Protein AF-A0A2P5Y6M1-F1 (afdb_monomer)

Foldseek 3Di:
DDDDDDDDDDDDDDDDDDDDPDDDDDDDDDDDDDDDDDDDDDDDDDDDDDDDDDDDDDDDDDDDDDDDDDDDPPDDPDPPDPPPPPPPPDDDDDPPDDPCVDPVSVVVVVVVVVVVVVVVVVVVVVVVVVVVVVVVVVVVVVVVVVVVVVVVVVVVVVVVVVVVVVVVVVVVVVVVVVVVCVVVVNDDDPDDD

Structure (mmCIF, N/CA/C/O backbone):
data_AF-A0A2P5Y6M1-F1
#
_entry.id   AF-A0A2P5Y6M1-F1
#
loop_
_atom_site.group_PDB
_atom_site.id
_atom_site.type_symbol
_atom_site.label_atom_id
_atom_site.label_alt_id
_atom_site.label_comp_id
_atom_site.label_asym_id
_atom_site.label_entity_id
_atom_site.label_seq_id
_atom_site.pdbx_PDB_ins_code
_atom_site.Cartn_x
_atom_site.Cartn_y
_atom_site.Cartn_z
_atom_site.occupancy
_atom_site.B_iso_or_equiv
_atom_site.auth_seq_id
_atom_site.auth_comp_id
_atom_site.auth_asym_id
_atom_site.auth_atom_id
_atom_site.pdbx_PDB_model_num
ATOM 1 N N . MET A 1 1 ? -69.507 -9.278 3.027 1.00 44.81 1 MET A N 1
ATOM 2 C CA . MET A 1 1 ? -68.865 -10.365 2.258 1.00 44.81 1 MET A CA 1
ATOM 3 C C . MET A 1 1 ? -68.028 -9.713 1.159 1.00 44.81 1 MET A C 1
ATOM 5 O O . MET A 1 1 ? -68.606 -9.218 0.209 1.00 44.81 1 MET A O 1
ATOM 9 N N . GLY A 1 2 ? -66.713 -9.539 1.280 1.00 47.59 2 GLY A N 1
ATOM 10 C CA . GLY A 1 2 ? -65.839 -9.877 2.407 1.00 47.59 2 GLY A CA 1
ATOM 11 C C . GLY A 1 2 ? -65.060 -11.177 2.210 1.00 47.59 2 GLY A C 1
ATOM 12 O O . GLY A 1 2 ? -65.483 -12.207 2.723 1.00 47.59 2 GLY A O 1
ATOM 13 N N . SER A 1 3 ? -63.915 -11.085 1.531 1.00 46.91 3 SER A N 1
ATOM 14 C CA . SER A 1 3 ? -62.841 -12.084 1.527 1.00 46.91 3 SER A CA 1
ATOM 15 C C . SER A 1 3 ? -61.503 -11.351 1.408 1.00 46.91 3 SER A C 1
ATOM 17 O O . SER A 1 3 ? -61.250 -10.695 0.402 1.00 46.91 3 SER A O 1
ATOM 19 N N . SER A 1 4 ? -60.670 -11.430 2.446 1.00 59.06 4 SER A N 1
ATOM 20 C CA . SER A 1 4 ? -59.261 -11.018 2.386 1.00 59.06 4 SER A CA 1
ATOM 21 C C . SER A 1 4 ? -58.429 -12.176 1.823 1.00 59.06 4 SER A C 1
ATOM 23 O O . SER A 1 4 ? -58.774 -13.326 2.108 1.00 59.06 4 SER A O 1
ATOM 25 N N . PRO A 1 5 ? -57.331 -11.932 1.083 1.00 60.84 5 PRO A N 1
ATOM 26 C CA . PRO A 1 5 ? -56.341 -12.976 0.833 1.00 60.84 5 PRO A CA 1
ATOM 27 C C . PRO A 1 5 ? -55.745 -13.482 2.157 1.00 60.84 5 PRO A C 1
ATOM 29 O O . PRO A 1 5 ? -55.660 -12.736 3.139 1.00 60.84 5 PRO A O 1
ATOM 32 N N . ALA A 1 6 ? -55.355 -14.757 2.177 1.00 64.75 6 ALA A N 1
ATOM 33 C CA . ALA A 1 6 ? -54.746 -15.412 3.331 1.00 64.75 6 ALA A CA 1
ATOM 34 C C . ALA A 1 6 ? -53.237 -15.100 3.435 1.00 64.75 6 ALA A C 1
ATOM 36 O O . ALA A 1 6 ? -52.590 -14.902 2.403 1.00 64.75 6 ALA A O 1
ATOM 37 N N . PRO A 1 7 ? -52.655 -15.080 4.649 1.00 57.53 7 PRO A N 1
ATOM 38 C CA . PRO A 1 7 ? -51.213 -14.958 4.825 1.00 57.53 7 PRO A CA 1
ATOM 39 C C . PRO A 1 7 ? -50.493 -16.250 4.410 1.00 57.53 7 PRO A C 1
ATOM 41 O O . PRO A 1 7 ? -50.979 -17.354 4.659 1.00 57.53 7 PRO A O 1
ATOM 44 N N . LEU A 1 8 ? -49.311 -16.105 3.811 1.00 66.06 8 LEU A N 1
ATOM 45 C CA . LEU A 1 8 ? -48.374 -17.212 3.606 1.00 66.06 8 LEU A CA 1
ATOM 46 C C . LEU A 1 8 ? -47.613 -17.499 4.915 1.00 66.06 8 LEU A C 1
ATOM 48 O O . LEU A 1 8 ? -47.390 -16.564 5.689 1.00 66.06 8 LEU A O 1
ATOM 52 N N . PRO A 1 9 ? -47.207 -18.755 5.181 1.00 55.31 9 PRO A N 1
ATOM 53 C CA . PRO A 1 9 ? -46.424 -19.084 6.367 1.00 55.31 9 PRO A CA 1
ATOM 54 C C . PRO A 1 9 ? -45.043 -18.416 6.327 1.00 55.31 9 PRO A C 1
ATOM 56 O O . PRO A 1 9 ? -44.381 -18.375 5.290 1.00 55.31 9 PRO A O 1
ATOM 59 N N .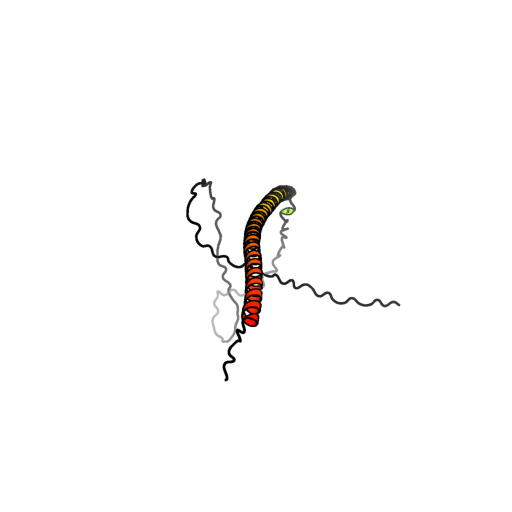 SER A 1 10 ? -44.605 -17.914 7.479 1.00 46.56 10 SER A N 1
ATOM 60 C CA . SER A 1 10 ? -43.240 -17.449 7.706 1.00 46.56 10 SER A CA 1
ATOM 61 C C . SER A 1 10 ? -42.289 -18.641 7.803 1.00 46.56 10 SER A C 1
ATOM 63 O O . SER A 1 10 ? -42.460 -19.491 8.675 1.00 46.56 10 SER A O 1
ATOM 65 N N . ASN A 1 11 ? -41.270 -18.686 6.944 1.00 47.59 11 ASN A N 1
ATOM 66 C CA . ASN A 1 11 ? -40.137 -19.588 7.139 1.00 47.59 11 ASN A CA 1
ATOM 67 C C . ASN A 1 11 ? -39.183 -18.954 8.157 1.00 47.59 11 ASN A C 1
ATOM 69 O O . ASN A 1 11 ? -38.594 -17.910 7.869 1.00 47.59 11 ASN A O 1
ATOM 73 N N . ASP A 1 12 ? -39.045 -19.578 9.325 1.00 49.84 12 ASP A N 1
ATOM 74 C CA . ASP A 1 12 ? -38.093 -19.155 10.354 1.00 49.84 12 ASP A CA 1
ATOM 75 C C . ASP A 1 12 ? -36.630 -19.413 9.945 1.00 49.84 12 ASP A C 1
ATOM 77 O O . ASP A 1 12 ? -36.325 -20.203 9.047 1.00 49.84 12 ASP A O 1
ATOM 81 N N . SER A 1 13 ? -35.719 -18.688 10.595 1.00 44.59 13 SER A N 1
ATOM 82 C CA . SER A 1 13 ? -34.330 -18.508 10.166 1.00 44.59 13 SER A CA 1
ATOM 83 C C . SER A 1 13 ? -33.453 -19.763 10.216 1.00 44.59 13 SER A C 1
ATOM 85 O O . SER A 1 13 ? -33.461 -20.515 11.189 1.00 44.59 13 SER A O 1
ATOM 87 N N . VAL A 1 14 ? -32.540 -19.859 9.245 1.00 49.69 14 VAL A N 1
ATOM 88 C CA . VAL A 1 14 ? -31.253 -20.556 9.397 1.00 49.69 14 VAL A CA 1
ATOM 89 C C . VAL A 1 14 ? -30.145 -19.580 9.003 1.00 49.69 14 VAL A C 1
ATOM 91 O O . VAL A 1 14 ? -29.829 -19.428 7.825 1.00 49.69 14 VAL A O 1
ATOM 94 N N . GLU A 1 15 ? -29.569 -18.889 9.987 1.00 50.28 15 GLU A N 1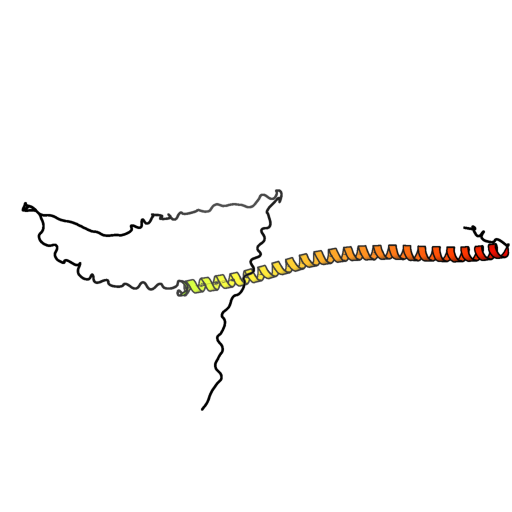
ATOM 95 C CA . GLU A 1 15 ? -28.329 -18.132 9.788 1.00 50.28 15 GLU A CA 1
ATOM 96 C C . GLU A 1 15 ? -27.141 -19.098 9.877 1.00 50.28 15 GLU A C 1
ATOM 98 O O . GLU A 1 15 ? -26.953 -19.782 10.885 1.00 50.28 15 GLU A O 1
ATOM 103 N N . VAL A 1 16 ? -26.342 -19.176 8.810 1.00 46.88 16 VAL A N 1
ATOM 104 C CA . VAL A 1 16 ? -25.098 -19.954 8.801 1.00 46.88 16 VAL A CA 1
ATOM 105 C C . VAL A 1 16 ? -24.019 -19.139 9.511 1.00 46.88 16 VAL A C 1
ATOM 107 O O . VAL A 1 16 ? -23.668 -18.047 9.072 1.00 46.88 16 VAL A O 1
ATOM 110 N N . VAL A 1 17 ? -23.506 -19.659 10.627 1.00 54.62 17 VAL A N 1
ATOM 111 C CA . VAL A 1 17 ? -22.440 -19.011 11.405 1.00 54.62 17 VAL A CA 1
ATOM 112 C C . VAL A 1 17 ? -21.079 -19.477 10.887 1.00 54.62 17 VAL A C 1
ATOM 114 O O . VAL A 1 17 ? -20.509 -20.457 11.377 1.00 54.62 17 VAL A O 1
ATOM 117 N N . ASP A 1 18 ? -20.563 -18.768 9.882 1.00 38.44 18 ASP A N 1
ATOM 118 C CA . ASP A 1 18 ? -19.235 -19.010 9.311 1.00 38.44 18 ASP A CA 1
ATOM 119 C C . ASP A 1 18 ? -18.150 -18.925 10.400 1.00 38.44 18 ASP A C 1
ATOM 121 O O . ASP A 1 18 ? -17.962 -17.896 11.053 1.00 38.44 18 ASP A O 1
ATOM 125 N N . SER A 1 19 ? -17.450 -20.039 10.627 1.00 48.47 19 SER A N 1
ATOM 126 C CA . SER A 1 19 ? -16.601 -20.257 11.809 1.00 48.47 19 SER A CA 1
ATOM 127 C C . SER A 1 19 ? -15.108 -20.358 11.468 1.00 48.47 19 SER A C 1
ATOM 129 O O . SER A 1 19 ? -14.432 -21.314 11.851 1.00 48.47 19 SER A O 1
ATOM 131 N N . ASP A 1 20 ? -14.571 -19.349 10.779 1.00 46.41 20 ASP A N 1
ATOM 132 C CA . ASP A 1 20 ? -13.145 -19.266 10.433 1.00 46.41 20 ASP A CA 1
ATOM 133 C C . ASP A 1 20 ? -12.295 -18.652 11.562 1.00 46.41 20 ASP A C 1
ATOM 135 O O . ASP A 1 20 ? -11.903 -17.482 11.532 1.00 46.41 20 ASP A O 1
ATOM 139 N N . LEU A 1 21 ? -11.938 -19.476 12.555 1.00 43.44 21 LEU A N 1
ATOM 140 C CA . LEU A 1 21 ? -10.797 -19.214 13.441 1.00 43.44 21 LEU A CA 1
ATOM 141 C C . LEU A 1 21 ? -9.634 -20.150 13.091 1.00 43.44 21 LEU A C 1
ATOM 143 O O . LEU A 1 21 ? -9.388 -21.158 13.755 1.00 43.44 21 LEU A O 1
ATOM 147 N N . ALA A 1 22 ? -8.896 -19.794 12.038 1.00 43.50 22 ALA A N 1
ATOM 148 C CA . ALA A 1 22 ? -7.657 -20.476 11.686 1.00 43.50 22 ALA A CA 1
ATOM 149 C C . ALA A 1 22 ? -6.635 -20.372 12.834 1.00 43.50 22 ALA A C 1
ATOM 151 O O . ALA A 1 22 ? -6.311 -19.280 13.310 1.00 43.50 22 ALA A O 1
ATOM 152 N N . GLN A 1 23 ? -6.106 -21.517 13.269 1.00 44.38 23 GLN A N 1
ATOM 153 C CA . GLN A 1 23 ? -5.073 -21.580 14.301 1.00 44.38 23 GLN A CA 1
ATOM 154 C C . GLN A 1 23 ? -3.750 -21.037 13.743 1.00 44.38 23 GLN A C 1
ATOM 156 O O . GLN A 1 23 ? -3.088 -21.705 12.950 1.00 44.38 23 GLN A O 1
ATOM 161 N N . LEU A 1 24 ? -3.339 -19.841 14.171 1.00 35.28 24 LEU A N 1
ATOM 162 C CA . LEU A 1 24 ? -1.978 -19.364 13.929 1.00 35.28 24 LEU A CA 1
ATOM 163 C C . LEU A 1 24 ? -1.045 -19.930 15.000 1.00 35.28 24 LEU A C 1
ATOM 165 O O . LEU A 1 24 ? -1.187 -19.648 16.190 1.00 35.28 24 LEU A O 1
ATOM 169 N N . SER A 1 25 ? -0.101 -20.755 14.553 1.00 36.12 25 SER A N 1
ATOM 170 C CA . SER A 1 25 ? 0.885 -21.430 15.387 1.00 36.12 25 SER A CA 1
ATOM 171 C C . SER A 1 25 ? 1.782 -20.440 16.134 1.00 36.12 25 SER A C 1
ATOM 173 O O . SER A 1 25 ? 2.349 -19.513 15.555 1.00 36.12 25 SER A O 1
ATOM 175 N N . ILE A 1 26 ? 1.949 -20.675 17.436 1.00 42.25 26 ILE A N 1
ATOM 176 C CA . ILE A 1 26 ? 2.957 -19.993 18.248 1.00 42.25 26 ILE A CA 1
ATOM 177 C C . ILE A 1 26 ? 4.311 -20.630 17.939 1.00 42.25 26 ILE A C 1
ATOM 179 O O . ILE A 1 26 ? 4.515 -21.797 18.265 1.00 42.25 26 ILE A O 1
ATOM 183 N N . ASP A 1 27 ? 5.254 -19.864 17.390 1.00 33.06 27 ASP A N 1
ATOM 184 C CA . ASP A 1 27 ? 6.671 -20.212 17.494 1.00 33.06 27 ASP A CA 1
ATOM 185 C C . ASP A 1 27 ? 7.574 -18.960 17.510 1.00 33.06 27 ASP A C 1
ATOM 187 O O . ASP A 1 27 ? 7.351 -17.997 16.780 1.00 33.06 27 ASP A O 1
ATOM 191 N N . LYS A 1 28 ? 8.594 -19.000 18.376 1.00 40.53 28 LYS A N 1
ATOM 192 C CA . LYS A 1 28 ? 9.739 -18.070 18.518 1.00 40.53 28 LYS A CA 1
ATOM 193 C C . LYS A 1 28 ? 9.468 -16.552 18.517 1.00 40.53 28 LYS A C 1
ATOM 195 O O . LYS A 1 28 ? 9.705 -15.851 17.537 1.00 40.53 28 LYS A O 1
ATOM 200 N N . VAL A 1 29 ? 9.239 -16.020 19.721 1.00 29.89 29 VAL A N 1
ATOM 201 C CA . VAL A 1 29 ? 9.841 -14.739 20.145 1.00 29.89 29 VAL A CA 1
ATOM 202 C C . VAL A 1 29 ? 10.938 -15.053 21.162 1.00 29.89 29 VAL A C 1
ATOM 204 O O . VAL A 1 29 ? 10.696 -15.772 22.130 1.00 29.89 29 VAL A O 1
ATOM 207 N N . THR A 1 30 ? 12.149 -14.547 20.935 1.00 35.31 30 THR A N 1
ATOM 208 C CA . THR A 1 30 ? 13.296 -14.713 21.840 1.00 35.31 30 THR A C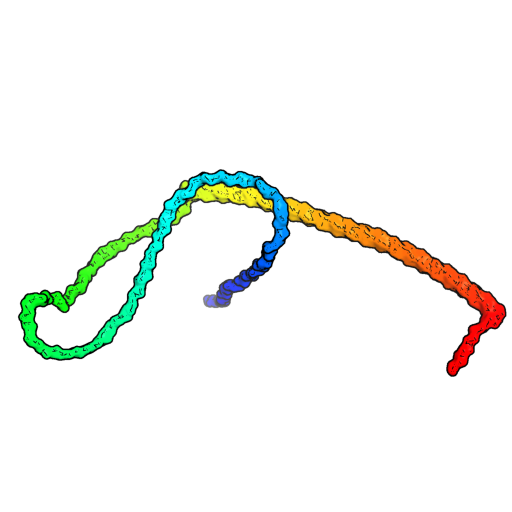A 1
ATOM 209 C C . THR A 1 30 ? 13.335 -13.613 22.898 1.00 35.31 30 THR A C 1
ATOM 211 O O . THR A 1 30 ? 13.319 -12.448 22.523 1.00 35.31 30 THR A O 1
ATOM 214 N N . GLU A 1 31 ? 13.412 -14.041 24.162 1.00 40.59 31 GLU A N 1
ATOM 215 C CA . GLU A 1 31 ? 13.990 -13.439 25.385 1.00 40.59 31 GLU A CA 1
ATOM 216 C C . GLU A 1 31 ? 14.218 -11.908 25.521 1.00 40.59 31 GLU A C 1
ATOM 218 O O . GLU A 1 31 ? 14.608 -11.212 24.591 1.00 40.59 31 GLU A O 1
ATOM 223 N N . VAL A 1 32 ? 14.112 -11.432 26.776 1.00 38.28 32 VAL A N 1
ATOM 224 C CA . VAL A 1 32 ? 14.095 -10.023 27.241 1.00 38.28 32 VAL A CA 1
ATOM 225 C C . VAL A 1 32 ? 12.728 -9.357 26.975 1.00 38.28 32 VAL A C 1
ATOM 227 O O . VAL A 1 32 ? 12.207 -9.397 25.869 1.00 38.28 32 VAL A O 1
ATOM 230 N N . ASP A 1 33 ? 12.040 -8.759 27.952 1.00 28.14 33 ASP A N 1
ATOM 231 C CA . ASP A 1 33 ? 12.490 -8.255 29.261 1.00 28.14 33 ASP A CA 1
ATOM 232 C C . ASP A 1 33 ? 11.840 -8.976 30.467 1.00 28.14 33 ASP A C 1
ATOM 234 O O . ASP A 1 33 ? 10.770 -9.575 30.361 1.00 28.14 33 ASP A O 1
ATOM 238 N N . LYS A 1 34 ? 12.506 -8.943 31.627 1.00 48.75 34 LYS A N 1
ATOM 239 C CA . LYS A 1 34 ? 12.222 -9.782 32.801 1.00 48.75 34 LYS A CA 1
ATOM 240 C C . LYS A 1 34 ? 11.990 -8.965 34.077 1.00 48.75 34 LYS A C 1
ATOM 242 O O . LYS A 1 34 ? 12.635 -9.196 35.098 1.00 48.75 34 LYS A O 1
ATOM 247 N N . SER A 1 35 ? 11.025 -8.045 34.050 1.00 40.19 35 SER A N 1
ATOM 248 C CA . SER A 1 35 ? 10.469 -7.470 35.282 1.00 40.19 35 SER A CA 1
ATOM 249 C C . SER A 1 35 ? 9.006 -7.030 35.141 1.00 40.19 35 SER A C 1
ATOM 251 O O . SER A 1 35 ? 8.688 -6.145 34.359 1.00 40.19 35 SER A O 1
ATOM 253 N N . PHE A 1 36 ? 8.112 -7.632 35.932 1.00 27.77 36 PHE A N 1
ATOM 254 C CA . PHE A 1 36 ? 7.249 -6.893 36.861 1.00 27.77 36 PHE A CA 1
ATOM 255 C C . PHE A 1 36 ? 6.675 -7.841 37.929 1.00 27.77 36 PHE A C 1
ATOM 257 O O . PHE A 1 36 ? 6.431 -9.020 37.690 1.00 27.77 36 PHE A O 1
ATOM 264 N N . LEU A 1 37 ? 6.554 -7.297 39.133 1.00 34.62 37 LEU A N 1
ATOM 265 C CA . LEU A 1 37 ? 6.326 -7.952 40.423 1.00 34.62 37 LEU A CA 1
ATOM 266 C C . LEU A 1 37 ? 5.112 -8.905 40.469 1.00 34.62 37 LEU A C 1
ATOM 268 O O . LEU A 1 37 ? 4.026 -8.542 40.027 1.00 34.62 37 LEU A O 1
ATOM 272 N N . HIS A 1 38 ? 5.272 -10.059 41.130 1.00 31.83 38 HIS A N 1
ATOM 273 C CA . HIS A 1 38 ? 4.157 -10.820 41.710 1.00 31.83 38 HIS A CA 1
ATOM 274 C C . HIS A 1 38 ? 4.185 -10.686 43.238 1.00 31.83 38 HIS A C 1
ATOM 276 O O . HIS A 1 38 ? 5.088 -11.202 43.897 1.00 31.83 38 HIS A O 1
ATOM 282 N N . GLU A 1 39 ? 3.174 -10.022 43.791 1.00 31.77 39 GLU A N 1
ATOM 283 C CA . GLU A 1 39 ? 2.845 -10.025 45.218 1.00 31.77 39 GLU A CA 1
ATOM 284 C C . GLU A 1 39 ? 1.686 -11.011 45.436 1.00 31.77 39 GLU A C 1
ATOM 286 O O . GLU A 1 39 ? 0.630 -10.871 44.821 1.00 31.77 39 GLU A O 1
ATOM 291 N N . ASN A 1 40 ? 1.873 -12.033 46.278 1.00 35.16 40 ASN A N 1
ATOM 292 C CA . ASN A 1 40 ? 0.874 -13.088 46.482 1.00 35.16 40 ASN A CA 1
ATOM 293 C C . ASN A 1 40 ? 0.022 -12.836 47.736 1.00 35.16 40 ASN A C 1
ATOM 295 O O . ASN A 1 40 ? 0.388 -13.237 48.842 1.00 35.16 40 ASN A O 1
ATOM 299 N N . GLY A 1 41 ? -1.146 -12.218 47.550 1.00 33.72 41 GLY A N 1
ATOM 300 C CA . GLY A 1 41 ? -2.136 -11.981 48.604 1.00 33.72 41 GLY A CA 1
ATOM 301 C C . GLY A 1 41 ? -3.223 -13.060 48.688 1.00 33.72 41 GLY A C 1
ATOM 302 O O . GLY A 1 41 ? -4.234 -12.942 48.011 1.00 33.72 41 GLY A O 1
ATOM 303 N N . LYS A 1 42 ? -3.016 -14.058 49.562 1.00 34.44 42 LYS A N 1
ATOM 304 C CA . LYS A 1 42 ? -4.002 -14.987 50.176 1.00 34.44 42 LYS A CA 1
ATOM 305 C C . LYS A 1 42 ? -5.079 -15.639 49.271 1.00 34.44 42 LYS A C 1
ATOM 307 O O . LYS A 1 42 ? -6.030 -15.003 48.835 1.00 34.44 42 LYS A O 1
ATOM 312 N N . LEU A 1 43 ? -5.017 -16.969 49.151 1.00 38.09 43 LEU A N 1
ATOM 313 C CA . LEU A 1 43 ? -6.017 -17.805 48.470 1.00 38.09 43 LEU A CA 1
ATOM 314 C C . LEU A 1 43 ? -6.729 -18.708 49.502 1.00 38.09 43 LEU A C 1
ATOM 316 O O . LEU A 1 43 ? -6.190 -19.743 49.898 1.00 38.09 43 LEU A O 1
ATOM 320 N N . ASP A 1 44 ? -7.913 -18.298 49.969 1.00 37.62 44 ASP A N 1
ATOM 321 C CA . ASP A 1 44 ? -8.775 -19.126 50.831 1.00 37.62 44 ASP A CA 1
ATOM 322 C C . ASP A 1 44 ? -9.488 -20.218 50.006 1.00 37.62 44 ASP A C 1
ATOM 324 O O . ASP A 1 44 ? -9.747 -20.035 48.817 1.00 37.62 44 ASP A O 1
ATOM 328 N N . LYS A 1 45 ? -9.775 -21.377 50.615 1.00 43.53 45 LYS A N 1
ATOM 329 C CA . LYS A 1 45 ? -10.261 -22.574 49.903 1.00 43.53 45 LYS A CA 1
ATOM 330 C C . LYS A 1 45 ? -11.728 -22.889 50.187 1.00 43.53 45 LYS A C 1
ATOM 332 O O . LYS A 1 45 ? -12.071 -23.148 51.338 1.00 43.53 45 LYS A O 1
ATOM 337 N N . ASP A 1 46 ? -12.514 -23.053 49.126 1.00 31.39 46 ASP A N 1
ATOM 338 C CA . ASP A 1 46 ? -13.819 -23.717 49.179 1.00 31.39 46 ASP A CA 1
ATOM 339 C C . ASP A 1 46 ? -13.682 -25.226 48.869 1.00 31.39 46 ASP A C 1
ATOM 341 O O . ASP A 1 46 ? -13.000 -25.596 47.905 1.00 31.39 46 ASP A O 1
ATOM 345 N N . PRO A 1 47 ? -14.296 -26.129 49.660 1.00 48.47 47 PRO A N 1
ATOM 346 C CA . PRO A 1 47 ? -14.242 -27.568 49.419 1.00 48.47 47 PRO A CA 1
ATOM 347 C C . PRO A 1 47 ? -15.292 -28.017 48.389 1.00 48.47 47 PRO A C 1
ATOM 349 O O . PRO A 1 47 ? -16.497 -27.896 48.605 1.00 48.47 47 PRO A O 1
ATOM 352 N N . VAL A 1 48 ? -14.833 -28.610 47.284 1.00 36.38 48 VAL A N 1
ATOM 353 C CA . VAL A 1 48 ? -15.708 -29.267 46.300 1.00 36.38 48 VAL A CA 1
ATOM 354 C C . VAL A 1 48 ? -16.248 -30.574 46.884 1.00 36.38 48 VAL A C 1
ATOM 356 O O . VAL A 1 48 ? -15.496 -31.531 47.070 1.00 36.38 48 VAL A O 1
ATOM 359 N N . TYR A 1 49 ? -17.557 -30.637 47.129 1.00 36.81 49 TYR A N 1
ATOM 360 C CA . TYR A 1 49 ? -18.249 -31.891 47.427 1.00 36.81 49 TYR A CA 1
ATOM 361 C C . TYR A 1 49 ? -18.531 -32.662 46.134 1.00 36.81 49 TYR A C 1
ATOM 363 O O . TYR A 1 49 ? -19.455 -32.329 45.396 1.00 36.81 49 TYR A O 1
ATOM 371 N N . ASN A 1 50 ? -17.760 -33.723 45.899 1.00 37.41 50 ASN A N 1
ATOM 372 C CA . ASN A 1 50 ? -18.093 -34.780 44.946 1.00 37.41 50 ASN A CA 1
ATOM 373 C C . ASN A 1 50 ? -18.484 -36.036 45.730 1.00 37.41 50 ASN A C 1
ATOM 375 O O . ASN A 1 50 ? -17.671 -36.533 46.503 1.00 37.41 50 ASN A O 1
ATOM 379 N N . ASN A 1 51 ? -19.675 -36.576 45.476 1.00 37.00 51 ASN A N 1
ATOM 380 C CA . ASN A 1 51 ? -20.033 -37.965 45.770 1.00 37.00 51 ASN A CA 1
ATOM 381 C C . ASN A 1 51 ? -20.742 -38.530 44.524 1.00 37.00 51 ASN A C 1
ATOM 383 O O . ASN A 1 51 ? -21.589 -37.824 43.968 1.00 37.00 51 ASN A O 1
ATOM 387 N N . PRO A 1 52 ? -20.414 -39.749 44.056 1.00 41.69 52 PRO A N 1
ATOM 388 C CA . PRO A 1 52 ? -21.143 -40.388 42.963 1.00 41.69 52 PRO A CA 1
ATOM 389 C C . PRO A 1 52 ? -22.607 -40.664 43.327 1.00 41.69 52 PRO A C 1
ATOM 391 O O . PRO A 1 52 ? -22.940 -40.855 44.496 1.00 41.69 52 PRO A O 1
ATOM 394 N N . ILE A 1 53 ? -23.465 -40.728 42.309 1.00 42.28 53 ILE A N 1
ATOM 395 C CA . ILE A 1 53 ? -24.838 -41.230 42.421 1.00 42.28 53 ILE A CA 1
ATOM 396 C C . ILE A 1 53 ? -24.871 -42.580 41.709 1.00 42.28 53 ILE A C 1
ATOM 398 O O . ILE A 1 53 ? -24.674 -42.635 40.495 1.00 42.28 53 ILE A O 1
ATOM 402 N N . GLU A 1 54 ? -25.109 -43.654 42.455 1.00 46.84 54 GLU A N 1
ATOM 403 C CA . GLU A 1 54 ? -25.436 -44.958 41.879 1.00 46.84 54 GLU A CA 1
ATOM 404 C C . GLU A 1 54 ? -26.920 -44.979 41.483 1.00 46.84 54 GLU A C 1
ATOM 406 O O . GLU A 1 54 ? -27.769 -44.406 42.171 1.00 46.84 54 GLU A O 1
ATOM 411 N N . VAL A 1 55 ? -27.226 -45.598 40.342 1.00 38.41 55 VAL A N 1
ATOM 412 C CA . VAL A 1 55 ? -28.578 -45.687 39.775 1.00 38.41 55 VAL A CA 1
ATOM 413 C C . VAL A 1 55 ? -28.885 -47.161 39.549 1.00 38.41 55 VAL A C 1
ATOM 415 O O . VAL A 1 55 ? -28.316 -47.775 38.651 1.00 38.41 55 VAL A O 1
ATOM 418 N N . ASP A 1 56 ? -29.754 -47.716 40.389 1.00 30.94 56 ASP A N 1
ATOM 419 C CA . ASP A 1 56 ? -30.168 -49.121 40.347 1.00 30.94 56 ASP A CA 1
ATOM 420 C C . ASP A 1 56 ? -31.407 -49.315 39.445 1.00 30.94 56 ASP A C 1
ATOM 422 O O . ASP A 1 56 ? -32.193 -48.382 39.250 1.00 30.94 56 ASP A O 1
ATOM 426 N N . SER A 1 57 ? -31.577 -50.503 38.853 1.00 44.16 57 SER A N 1
ATOM 427 C CA . SER A 1 57 ? -32.500 -50.720 37.730 1.00 44.16 57 SER A CA 1
ATOM 428 C C . SER A 1 57 ? -33.239 -52.074 37.733 1.00 44.16 57 SER A C 1
ATOM 430 O O . SER A 1 57 ? -32.826 -53.015 37.062 1.00 44.16 57 SER A O 1
ATOM 432 N N . HIS A 1 58 ? -34.389 -52.099 38.419 1.00 37.12 58 HIS A N 1
ATOM 433 C CA . HIS A 1 58 ? -35.681 -52.691 38.002 1.00 37.12 58 HIS A CA 1
ATOM 434 C C . HIS A 1 58 ? -35.716 -54.069 37.289 1.00 37.12 58 HIS A C 1
ATOM 436 O O . HIS A 1 58 ? -35.303 -54.157 36.133 1.00 37.12 58 HIS A O 1
ATOM 442 N N . SER A 1 59 ? -36.409 -55.068 37.877 1.00 29.86 59 SER A N 1
ATOM 443 C CA . SER A 1 59 ? -37.507 -55.890 37.270 1.00 29.86 59 SER A CA 1
ATOM 444 C C . SER A 1 59 ? -38.004 -57.029 38.197 1.00 29.86 59 SER A C 1
ATOM 446 O O . SER A 1 59 ? -37.279 -57.438 39.099 1.00 29.86 59 SER A O 1
ATOM 448 N N . GLU A 1 60 ? -39.226 -57.539 37.969 1.00 32.16 60 GLU A N 1
ATOM 449 C CA . GLU A 1 60 ? -39.949 -58.546 38.790 1.00 32.16 60 GLU A CA 1
ATOM 450 C C . GLU A 1 60 ? -40.140 -59.927 38.102 1.00 32.16 60 GLU A C 1
ATOM 452 O O . GLU A 1 60 ? -40.259 -59.964 36.881 1.00 32.16 60 GLU A O 1
ATOM 457 N N . GLU A 1 61 ? -40.220 -60.997 38.927 1.00 31.06 61 GLU A N 1
ATOM 458 C CA . GLU A 1 61 ? -41.049 -62.251 38.883 1.00 31.06 61 GLU A CA 1
ATOM 459 C C . GLU A 1 61 ? -41.305 -63.083 37.584 1.00 31.06 61 GLU A C 1
ATOM 461 O O . GLU A 1 61 ? -40.977 -62.634 36.486 1.00 31.06 61 GLU A O 1
ATOM 466 N N . PRO A 1 62 ? -41.905 -64.315 37.647 1.00 48.19 62 PRO A N 1
ATOM 467 C CA . PRO A 1 62 ? -42.400 -65.154 38.778 1.00 48.19 62 PRO A CA 1
ATOM 468 C C . PRO A 1 62 ? -41.564 -66.475 38.926 1.00 48.19 62 PRO A C 1
ATOM 470 O O . PRO A 1 62 ? -40.364 -66.403 38.677 1.00 48.19 62 PRO A O 1
ATOM 473 N N . ASP A 1 63 ? -41.974 -67.698 39.337 1.00 32.34 63 ASP A N 1
ATOM 474 C CA . ASP A 1 63 ? -43.251 -68.420 39.599 1.00 32.34 63 ASP A CA 1
ATOM 475 C C . ASP A 1 63 ? -42.994 -69.691 40.486 1.00 32.34 63 ASP A C 1
ATOM 477 O O . ASP A 1 63 ? -41.837 -70.049 40.706 1.00 32.34 63 ASP A O 1
ATOM 481 N N . LYS A 1 64 ? -44.066 -70.417 40.868 1.00 35.34 64 LYS A N 1
ATOM 482 C CA . LYS A 1 64 ? -44.169 -71.848 41.292 1.00 35.34 64 LYS A CA 1
ATOM 483 C C . LYS A 1 64 ? -43.947 -72.308 42.756 1.00 35.34 64 LYS A C 1
ATOM 485 O O . LYS A 1 64 ? -42.818 -72.450 43.202 1.00 35.34 64 LYS A O 1
ATOM 490 N N . GLU A 1 65 ? -45.081 -72.649 43.408 1.00 32.50 65 GLU A N 1
ATOM 491 C CA . GLU A 1 65 ? -45.509 -73.944 44.045 1.00 32.50 65 GLU A CA 1
ATOM 492 C C . GLU A 1 65 ? -44.466 -74.804 44.835 1.00 32.50 65 GLU A C 1
ATOM 494 O O . GLU A 1 65 ? -43.315 -74.914 44.439 1.00 32.50 65 GLU A O 1
ATOM 499 N N . GLU A 1 66 ? -44.759 -75.507 45.951 1.00 29.55 66 GLU A N 1
ATOM 500 C CA . GLU A 1 66 ? -46.023 -76.072 46.492 1.00 29.55 66 GLU A CA 1
ATOM 501 C C . GLU A 1 66 ? -46.014 -76.226 48.059 1.00 29.55 66 GLU A C 1
ATOM 503 O O . GLU A 1 66 ? -45.187 -75.640 48.755 1.00 29.55 66 GLU A O 1
ATOM 508 N N . GLU A 1 67 ? -46.966 -76.977 48.635 1.00 33.91 67 GLU A N 1
ATOM 509 C CA . GLU A 1 67 ? -47.378 -77.042 50.061 1.00 33.91 67 GLU A CA 1
ATOM 510 C C . GLU A 1 67 ? -46.481 -77.892 51.014 1.00 33.91 67 GLU A C 1
ATOM 512 O O . GLU A 1 67 ? -45.981 -78.935 50.596 1.00 33.91 67 GLU A O 1
ATOM 517 N N . ASN A 1 68 ? -46.359 -77.515 52.314 1.00 28.47 68 ASN A N 1
ATOM 518 C CA . ASN A 1 68 ? -46.666 -78.345 53.527 1.00 28.47 68 ASN A CA 1
ATOM 519 C C . ASN A 1 68 ? -46.033 -77.876 54.874 1.00 28.47 68 ASN A C 1
ATOM 521 O O . ASN A 1 68 ? -44.824 -77.946 55.073 1.00 28.47 68 ASN A O 1
ATOM 525 N N . GLY A 1 69 ? -46.876 -77.619 55.891 1.00 36.28 69 GLY A N 1
ATOM 526 C CA . GLY A 1 69 ? -46.737 -78.366 57.159 1.00 36.28 69 GLY A CA 1
ATOM 527 C C . GLY A 1 69 ? -45.972 -77.829 58.392 1.00 36.28 69 GLY A C 1
ATOM 528 O O . GLY A 1 69 ? -45.410 -78.661 59.101 1.00 36.28 69 GLY A O 1
ATOM 529 N N . ALA A 1 70 ? -46.004 -76.537 58.758 1.00 32.56 70 ALA A N 1
ATOM 530 C CA . ALA A 1 70 ? -45.694 -76.114 60.145 1.00 32.56 70 ALA A CA 1
ATOM 531 C C . ALA A 1 70 ? -46.333 -74.767 60.547 1.00 32.56 70 ALA A C 1
ATOM 533 O O . ALA A 1 70 ? -46.248 -73.795 59.803 1.00 32.56 70 ALA A O 1
ATOM 534 N N . PHE A 1 71 ? -46.914 -74.675 61.753 1.00 41.31 71 PHE A N 1
ATOM 535 C CA . PHE A 1 71 ? -47.290 -73.391 62.367 1.00 41.31 71 PHE A CA 1
ATOM 536 C C . PHE A 1 71 ? -46.152 -72.874 63.255 1.00 41.31 71 PHE A C 1
ATOM 538 O O . PHE A 1 71 ? -46.059 -73.237 64.428 1.00 41.31 71 PHE A O 1
ATOM 545 N N . ASP A 1 72 ? -45.312 -72.001 62.702 1.00 47.88 72 ASP A N 1
ATOM 546 C CA . ASP A 1 72 ? -44.420 -71.146 63.490 1.00 47.88 72 ASP A CA 1
ATOM 547 C C . ASP A 1 72 ? -45.257 -70.084 64.244 1.00 47.88 72 ASP A C 1
ATOM 549 O O . ASP A 1 72 ? -46.042 -69.365 63.611 1.00 47.88 72 ASP A O 1
ATOM 553 N N . PRO A 1 73 ? -45.134 -69.952 65.580 1.00 53.72 73 PRO A N 1
ATOM 554 C CA . PRO A 1 73 ? -45.775 -68.875 66.333 1.00 53.72 73 PRO A CA 1
ATOM 555 C C . PRO A 1 73 ? -45.302 -67.455 65.968 1.00 53.72 73 PRO A C 1
ATOM 557 O O . PRO A 1 73 ? -45.977 -66.499 66.351 1.00 53.72 73 PRO A O 1
ATOM 560 N N . HIS A 1 74 ? -44.168 -67.288 65.274 1.00 56.91 74 HIS A N 1
ATOM 561 C CA . HIS A 1 74 ? -43.507 -65.995 65.052 1.00 56.91 74 HIS A CA 1
ATOM 562 C C . HIS A 1 74 ? -43.619 -65.451 63.607 1.00 56.91 74 HIS A C 1
ATOM 564 O O . HIS A 1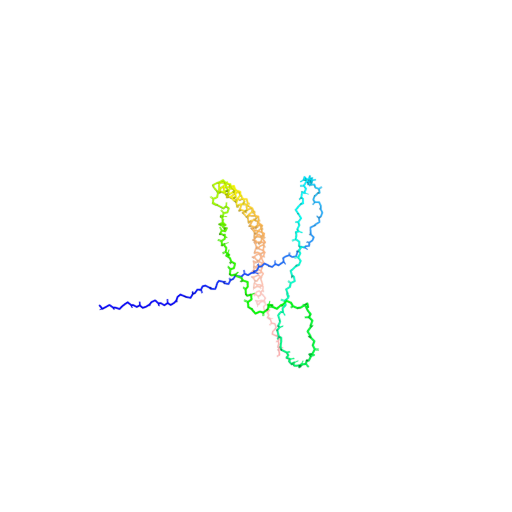 74 ? -42.665 -64.907 63.049 1.00 56.91 74 HIS A O 1
ATOM 570 N N . PHE A 1 75 ? -44.816 -65.499 63.015 1.00 35.84 75 PHE A N 1
ATOM 571 C CA . PHE A 1 75 ? -45.141 -64.706 61.817 1.00 35.84 75 PHE A CA 1
ATOM 572 C C . PHE A 1 75 ? -46.277 -63.704 62.092 1.00 35.84 75 PHE A C 1
ATOM 574 O O . PHE A 1 75 ? -47.393 -64.127 62.418 1.00 35.84 75 PHE A O 1
ATOM 581 N N . PRO A 1 76 ? -46.035 -62.380 61.962 1.00 46.66 76 PRO A N 1
ATOM 582 C CA . PRO A 1 76 ? -47.076 -61.362 62.079 1.00 46.66 76 PRO A CA 1
ATOM 583 C C . PRO A 1 76 ? -48.165 -61.548 61.017 1.00 46.66 76 PRO A C 1
ATOM 585 O O . PRO A 1 76 ? -47.917 -61.434 59.818 1.00 46.66 76 PRO A O 1
ATOM 588 N N . LYS A 1 77 ? -49.392 -61.828 61.462 1.00 56.00 77 LYS A N 1
ATOM 589 C CA . LYS A 1 77 ? -50.555 -62.052 60.591 1.00 56.00 77 LYS A CA 1
ATOM 590 C C . LYS A 1 77 ? -51.230 -60.744 60.174 1.00 56.00 77 LYS A C 1
ATOM 592 O O . LYS A 1 77 ? -52.420 -60.581 60.425 1.00 56.00 77 LYS A O 1
ATOM 597 N N . ASP A 1 78 ? -50.486 -59.845 59.536 1.00 56.59 78 ASP A N 1
ATOM 598 C CA . ASP A 1 78 ? -51.107 -58.814 58.701 1.00 56.59 78 ASP A CA 1
ATOM 599 C C . ASP A 1 78 ? -50.173 -58.332 57.579 1.00 56.59 78 ASP A C 1
ATOM 601 O O . ASP A 1 78 ? -49.297 -57.494 57.777 1.00 56.59 78 ASP A O 1
ATOM 605 N N . VAL A 1 79 ? -50.353 -58.906 56.387 1.00 55.22 79 VAL A N 1
ATOM 606 C CA . VAL A 1 79 ? -49.804 -58.393 55.118 1.00 55.22 79 VAL A CA 1
ATOM 607 C C . VAL A 1 79 ? -50.933 -58.381 54.081 1.00 55.22 79 VAL A C 1
ATOM 609 O O . VAL A 1 79 ? -50.780 -58.809 52.940 1.00 55.22 79 VAL A O 1
ATOM 612 N N . VAL A 1 80 ? -52.116 -57.908 54.490 1.00 56.66 80 VAL A N 1
ATOM 613 C CA . VAL A 1 80 ? -53.202 -57.574 53.563 1.00 56.66 80 VAL A CA 1
ATOM 614 C C . VAL A 1 80 ? -53.465 -56.073 53.638 1.00 56.66 80 VAL A C 1
ATOM 616 O O . VAL A 1 80 ? -54.317 -55.592 54.376 1.00 56.66 80 VAL A O 1
ATOM 619 N N . ASN A 1 81 ? -52.774 -55.349 52.753 1.00 60.62 81 ASN A N 1
ATOM 620 C CA . ASN A 1 81 ? -53.167 -54.018 52.286 1.00 60.62 81 ASN A CA 1
ATOM 621 C C . ASN A 1 81 ? -52.902 -52.812 53.224 1.00 60.62 81 ASN A C 1
ATOM 623 O O . ASN A 1 81 ? -53.663 -51.843 53.187 1.00 60.62 81 ASN A O 1
ATOM 627 N N . GLU A 1 82 ? -51.778 -52.771 53.957 1.00 65.50 82 GLU A N 1
ATOM 628 C CA . GLU A 1 82 ? -51.226 -51.484 54.434 1.00 65.50 82 GLU A CA 1
ATOM 629 C C . GLU A 1 82 ? -50.477 -50.754 53.300 1.00 65.50 82 GLU A C 1
ATOM 631 O O . GLU A 1 82 ? -49.250 -50.652 53.268 1.00 65.50 82 GLU A O 1
ATOM 636 N N . TRP A 1 83 ? -51.238 -50.206 52.345 1.00 60.28 83 TRP A N 1
ATOM 637 C CA . TRP A 1 83 ? -50.720 -49.103 51.534 1.00 60.28 83 TRP A CA 1
ATOM 638 C C . TRP A 1 83 ? -50.432 -47.920 52.467 1.00 60.28 83 TRP A C 1
ATOM 640 O O . TRP A 1 83 ? -51.333 -47.519 53.211 1.00 60.28 83 TRP A O 1
ATOM 650 N N . PRO A 1 84 ? -49.223 -47.324 52.439 1.00 63.28 84 PRO A N 1
ATOM 651 C CA . PRO A 1 84 ? -48.896 -46.215 53.323 1.00 63.28 84 PRO A CA 1
ATOM 652 C C . PRO A 1 84 ? -49.880 -45.068 53.089 1.00 63.28 84 PRO A C 1
ATOM 654 O O . PRO A 1 84 ? -50.051 -44.608 51.956 1.00 63.28 84 PRO A O 1
ATOM 657 N N . THR A 1 85 ? -50.527 -44.613 54.166 1.00 61.78 85 THR A N 1
ATOM 658 C CA . THR A 1 85 ? -51.577 -43.585 54.109 1.00 61.78 85 THR A CA 1
ATOM 659 C C . THR A 1 85 ? -51.103 -42.369 53.304 1.00 61.78 85 THR A C 1
ATOM 661 O O . THR A 1 85 ? -49.945 -41.972 53.472 1.00 61.78 85 THR A O 1
ATOM 664 N N . PRO A 1 86 ? -51.953 -41.758 52.446 1.00 65.00 86 PRO A N 1
ATOM 665 C CA . PRO A 1 86 ? -51.548 -40.660 51.571 1.00 65.00 86 PRO A CA 1
ATOM 666 C C . PRO A 1 86 ? -50.881 -39.520 52.345 1.00 65.00 86 PRO A C 1
ATOM 668 O O . PRO A 1 86 ? -51.543 -38.696 52.978 1.00 65.00 86 PRO A O 1
ATOM 671 N N . LYS A 1 87 ? -49.544 -39.493 52.315 1.00 65.69 87 LYS A N 1
ATOM 672 C CA . LYS A 1 87 ? -48.748 -38.515 53.056 1.00 65.69 87 LYS A CA 1
ATOM 673 C C . LYS A 1 87 ? -49.125 -37.131 52.548 1.00 65.69 87 LYS A C 1
ATOM 675 O O . LYS A 1 87 ? -49.116 -36.886 51.344 1.00 65.69 87 LYS A O 1
ATOM 680 N N . GLN A 1 88 ? -49.458 -36.224 53.462 1.00 72.00 88 GLN A N 1
ATOM 681 C CA . GLN A 1 88 ? -49.858 -34.862 53.121 1.00 72.00 88 GLN A CA 1
ATOM 682 C C . GLN A 1 88 ? -48.630 -34.069 52.642 1.00 72.00 88 GLN A C 1
ATOM 684 O O . GLN A 1 88 ? -47.995 -33.357 53.417 1.00 72.00 88 GLN A O 1
ATOM 689 N N . ILE A 1 89 ? -48.263 -34.225 51.364 1.00 70.88 89 ILE A N 1
ATOM 690 C CA . ILE A 1 89 ? -47.128 -33.530 50.744 1.00 70.88 89 ILE A CA 1
ATOM 691 C C . ILE A 1 89 ? -47.478 -32.043 50.623 1.00 70.88 89 ILE A C 1
ATOM 693 O O . ILE A 1 89 ? -48.056 -31.587 49.636 1.00 70.88 89 ILE A O 1
ATOM 697 N N . HIS A 1 90 ? -47.140 -31.277 51.656 1.00 76.00 90 HIS A N 1
ATOM 698 C CA . HIS A 1 90 ? -47.282 -29.830 51.648 1.00 76.00 90 HIS A CA 1
ATOM 699 C C . HIS A 1 90 ? -46.212 -29.217 50.729 1.00 76.00 90 HIS A C 1
ATOM 701 O O . HIS A 1 90 ? -45.015 -29.288 51.002 1.00 76.00 90 HIS A O 1
ATOM 707 N N . SER A 1 91 ? -46.642 -28.651 49.602 1.00 76.44 91 SER A N 1
ATOM 708 C CA . SER A 1 91 ? -45.761 -28.128 48.557 1.00 76.44 91 SER A CA 1
ATOM 709 C C . SER A 1 91 ? -45.262 -26.711 48.870 1.00 76.44 91 SER A C 1
ATOM 711 O O . SER A 1 91 ? -45.877 -25.702 48.518 1.00 76.44 91 SER A O 1
ATOM 713 N N . PHE A 1 92 ? -44.097 -26.619 49.512 1.00 76.00 92 PHE A N 1
ATOM 714 C CA . PHE A 1 92 ? -43.412 -25.347 49.752 1.00 76.00 92 PHE A CA 1
ATOM 715 C C . PHE A 1 92 ? -42.864 -24.762 48.440 1.00 76.00 92 PHE A C 1
ATOM 717 O O . PHE A 1 92 ? -42.037 -25.376 47.767 1.00 76.00 92 PHE A O 1
ATOM 724 N N . HIS A 1 93 ? -43.305 -23.557 48.079 1.00 76.12 93 HIS A N 1
ATOM 725 C CA . HIS A 1 93 ? -42.872 -22.880 46.857 1.00 76.12 93 HIS A CA 1
ATOM 726 C C . HIS A 1 93 ? -41.692 -21.943 47.151 1.00 76.12 93 HIS A C 1
ATOM 728 O O . HIS A 1 93 ? -41.876 -20.830 47.644 1.00 76.12 93 HIS A O 1
ATOM 734 N N . PHE A 1 94 ? -40.470 -22.366 46.817 1.00 73.50 94 PHE A N 1
ATOM 735 C CA . PHE A 1 94 ? -39.299 -21.488 46.874 1.00 73.50 94 PHE A CA 1
ATOM 736 C C . PHE A 1 94 ? -39.331 -20.474 45.724 1.00 73.50 94 PHE A C 1
ATOM 738 O O . PHE A 1 94 ? -38.954 -20.780 44.591 1.00 73.50 94 PHE A O 1
ATOM 745 N N . ILE A 1 95 ? -39.759 -19.244 46.019 1.00 75.50 95 ILE A N 1
ATOM 746 C CA . ILE A 1 95 ? -39.691 -18.126 45.072 1.00 75.50 95 ILE A CA 1
ATOM 747 C C . ILE A 1 95 ? -38.214 -17.798 44.817 1.00 75.50 95 ILE A C 1
ATOM 749 O O . ILE A 1 95 ? -37.552 -17.148 45.626 1.00 75.50 95 ILE A O 1
ATOM 753 N N . ARG A 1 96 ? -37.693 -18.238 43.666 1.00 67.75 96 ARG A N 1
ATOM 754 C CA . ARG A 1 96 ? -36.365 -17.854 43.170 1.00 67.75 96 ARG A CA 1
ATOM 755 C C . ARG A 1 96 ? -36.383 -16.401 42.687 1.00 67.75 96 ARG A C 1
ATOM 757 O O . ARG A 1 96 ? -36.467 -16.151 41.486 1.00 67.75 96 ARG A O 1
ATOM 764 N N . TYR A 1 97 ? -36.292 -15.471 43.636 1.00 63.12 97 TYR A N 1
ATOM 765 C CA . TYR A 1 97 ? -35.999 -14.056 43.389 1.00 63.12 97 TYR A CA 1
ATOM 766 C C . TYR A 1 97 ? -34.787 -13.954 42.450 1.00 63.12 97 TYR A C 1
ATOM 768 O O . TYR A 1 97 ? -33.764 -14.607 42.691 1.00 63.12 97 TYR A O 1
ATOM 776 N N . ARG A 1 98 ? -34.876 -13.191 41.357 1.00 69.00 98 ARG A N 1
ATOM 777 C CA . ARG A 1 98 ? -33.719 -12.994 40.476 1.00 69.00 98 ARG A CA 1
ATOM 778 C C . ARG A 1 98 ? -32.836 -11.938 41.125 1.00 69.00 98 ARG A C 1
ATOM 780 O O . ARG A 1 98 ? -33.309 -10.870 41.491 1.00 69.00 98 ARG A O 1
ATOM 787 N N . PHE A 1 99 ? -31.530 -12.181 41.207 1.00 61.34 99 PHE A N 1
ATOM 788 C CA . PHE A 1 99 ? -30.584 -11.266 41.869 1.00 61.34 99 PHE A CA 1
ATOM 789 C C . PHE A 1 99 ? -30.584 -9.819 41.319 1.00 61.34 99 PHE A C 1
ATOM 791 O O . PHE A 1 99 ? -30.094 -8.913 41.983 1.00 61.34 99 PHE A O 1
ATOM 798 N N . TYR A 1 100 ? -31.157 -9.578 40.136 1.00 61.44 100 TYR A N 1
ATOM 799 C CA . TYR A 1 100 ? -31.326 -8.249 39.533 1.00 61.44 100 TYR A CA 1
ATOM 800 C C . TYR A 1 100 ? -32.498 -7.424 40.102 1.00 61.44 100 TYR A C 1
ATOM 802 O O . TYR A 1 100 ? -32.628 -6.250 39.758 1.00 61.44 100 TYR A O 1
ATOM 810 N N . GLU A 1 101 ? -33.355 -8.022 40.933 1.00 71.25 101 GLU A N 1
ATOM 811 C CA . GLU A 1 101 ? -34.536 -7.377 41.527 1.00 71.25 101 GLU A CA 1
ATOM 812 C C . GLU A 1 101 ? -34.205 -6.583 42.812 1.00 71.25 101 GLU A C 1
ATOM 814 O O . GLU A 1 101 ? -35.012 -5.763 43.245 1.00 71.25 101 GLU A O 1
ATOM 819 N N . ASP A 1 102 ? -32.996 -6.733 43.373 1.00 85.81 102 ASP A N 1
ATOM 820 C CA . ASP A 1 102 ? -32.460 -5.861 44.431 1.00 85.81 102 ASP A CA 1
ATOM 821 C C . ASP A 1 102 ? -31.952 -4.518 43.842 1.00 85.81 102 ASP A C 1
ATOM 823 O O . ASP A 1 102 ? -31.013 -4.516 43.028 1.00 85.81 102 ASP A O 1
ATOM 827 N N . PRO A 1 103 ? -32.491 -3.356 44.274 1.00 88.31 103 PRO A N 1
ATOM 828 C CA . PRO A 1 103 ? -32.011 -2.036 43.859 1.00 88.31 103 PRO A CA 1
ATOM 829 C C . PRO A 1 103 ? -30.506 -1.806 44.073 1.00 88.31 103 PRO A C 1
ATOM 831 O O . PRO A 1 103 ? -29.874 -1.122 43.265 1.00 88.31 103 PRO A O 1
ATOM 834 N N . ALA A 1 104 ? -29.909 -2.375 45.125 1.00 88.44 104 ALA A N 1
ATOM 835 C CA . ALA A 1 104 ? -28.490 -2.220 45.437 1.00 88.44 104 ALA A CA 1
ATOM 836 C C . ALA A 1 104 ? -27.586 -3.043 44.504 1.00 88.44 104 ALA A C 1
ATOM 838 O O . ALA A 1 104 ? -26.482 -2.600 44.171 1.00 88.44 104 ALA A O 1
ATOM 839 N N . ILE A 1 105 ? -28.044 -4.212 44.040 1.00 88.31 105 ILE A N 1
ATOM 840 C CA . ILE A 1 105 ? -27.345 -5.000 43.013 1.00 88.31 105 ILE A CA 1
ATOM 841 C C . ILE A 1 105 ? -27.477 -4.307 41.654 1.00 88.31 105 ILE A C 1
ATOM 843 O O . ILE A 1 105 ? -26.471 -4.112 40.965 1.00 88.31 105 ILE A O 1
ATOM 847 N N . LYS A 1 106 ? -28.681 -3.837 41.300 1.00 88.38 106 LYS A N 1
ATOM 848 C CA . LYS A 1 106 ? -28.911 -3.089 40.057 1.00 88.38 106 LYS A CA 1
ATOM 849 C C . LYS A 1 106 ? -28.048 -1.825 39.963 1.00 88.38 106 LYS A C 1
ATOM 851 O O . LYS A 1 106 ? -27.392 -1.619 38.947 1.00 88.38 106 LYS A O 1
ATOM 856 N N . ALA A 1 107 ? -27.965 -1.025 41.028 1.00 92.69 107 ALA A N 1
ATOM 857 C CA . ALA A 1 107 ? -27.143 0.187 41.046 1.00 92.69 107 ALA A CA 1
ATOM 858 C C . ALA A 1 107 ? -25.642 -0.094 40.822 1.00 92.69 107 ALA A C 1
ATOM 860 O O . ALA A 1 107 ? -24.958 0.693 40.163 1.00 92.69 107 ALA A O 1
ATOM 861 N N . LYS A 1 108 ? -25.127 -1.226 41.327 1.00 93.06 108 LYS A N 1
ATOM 862 C CA . LYS A 1 108 ? -23.746 -1.67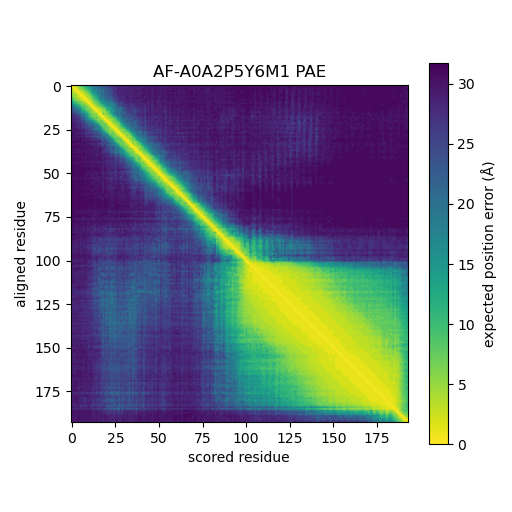6 41.078 1.00 93.06 108 LYS A CA 1
ATOM 863 C C . LYS A 1 108 ? -23.544 -2.106 39.624 1.00 93.06 108 LYS A C 1
ATOM 865 O O . LYS A 1 108 ? -22.536 -1.727 39.031 1.00 93.06 108 LYS A O 1
ATOM 870 N N . LEU A 1 109 ? -24.506 -2.829 39.043 1.00 94.00 109 LEU A N 1
ATOM 871 C CA . LEU A 1 109 ? -24.486 -3.211 37.628 1.00 94.00 109 LEU A CA 1
ATOM 872 C C . LEU A 1 109 ? -24.485 -1.967 36.726 1.00 94.00 109 LEU A C 1
ATOM 874 O O . LEU A 1 109 ? -23.569 -1.803 35.927 1.00 94.00 109 LEU A O 1
ATOM 878 N N . ASP A 1 110 ? -25.423 -1.037 36.934 1.00 93.88 110 ASP A N 1
ATOM 879 C CA . ASP A 1 110 ? -25.509 0.233 36.197 1.00 93.88 110 ASP A CA 1
ATOM 880 C C . ASP A 1 110 ? -24.229 1.082 36.323 1.00 93.88 110 ASP A C 1
ATOM 882 O O . ASP A 1 110 ? -23.911 1.868 35.427 1.00 93.88 110 ASP A O 1
ATOM 886 N N . GLN A 1 111 ? -23.489 0.971 37.432 1.00 97.19 111 GLN A N 1
ATOM 887 C CA . GLN A 1 111 ? -22.213 1.665 37.617 1.00 97.19 111 GLN A CA 1
ATOM 888 C C . GLN A 1 111 ? -21.048 0.967 36.903 1.00 97.19 111 GLN A C 1
ATOM 890 O O . GLN A 1 111 ? -20.247 1.646 36.255 1.00 97.19 111 GLN A O 1
ATOM 895 N N . ALA A 1 112 ? -20.972 -0.365 36.968 1.00 97.44 112 ALA A N 1
ATOM 896 C CA . ALA A 1 112 ? -20.002 -1.144 36.201 1.00 97.44 112 ALA A CA 1
ATOM 897 C C . ALA A 1 112 ? -20.181 -0.904 34.694 1.00 97.44 112 ALA A C 1
ATOM 899 O O . ALA A 1 112 ? -19.208 -0.652 33.988 1.00 97.44 112 ALA A O 1
ATOM 900 N N . ASP A 1 113 ? -21.427 -0.862 34.220 1.00 97.25 113 ASP A N 1
ATOM 901 C CA . ASP A 1 113 ? -21.760 -0.645 32.814 1.00 97.25 113 ASP A CA 1
ATOM 902 C C . ASP A 1 113 ? -21.304 0.732 32.297 1.00 97.25 113 ASP A C 1
ATOM 904 O O . ASP A 1 113 ? -20.776 0.846 31.189 1.00 97.25 113 ASP A O 1
ATOM 908 N N . LYS A 1 114 ? -21.427 1.792 33.110 1.00 98.44 114 LYS A N 1
ATOM 909 C CA . LYS A 1 114 ? -20.915 3.138 32.776 1.00 98.44 114 LYS A CA 1
ATOM 910 C C . LYS A 1 114 ? -19.396 3.139 32.609 1.00 98.44 114 LYS A C 1
ATOM 912 O O . LYS A 1 114 ? -18.891 3.705 31.637 1.00 98.44 114 LYS A O 1
ATOM 917 N N . GLU A 1 115 ? -18.672 2.487 33.517 1.00 98.06 115 GLU A N 1
ATOM 918 C CA . GLU A 1 115 ? -17.216 2.358 33.424 1.00 98.06 115 GLU A CA 1
ATOM 919 C C . GLU A 1 115 ? -16.807 1.477 32.232 1.00 98.06 115 GLU A C 1
ATOM 921 O O . GLU A 1 115 ? -15.950 1.883 31.451 1.00 98.06 115 GLU A O 1
ATOM 926 N N . ILE A 1 116 ? -17.478 0.348 31.985 1.00 98.44 116 ILE A N 1
ATOM 927 C CA . ILE A 1 116 ? -17.255 -0.502 30.802 1.00 98.44 116 ILE A CA 1
ATOM 928 C C . ILE A 1 116 ? -17.448 0.298 29.505 1.00 98.44 116 ILE A C 1
ATOM 930 O O . ILE A 1 116 ? -16.602 0.236 28.610 1.00 98.44 116 ILE A O 1
ATOM 934 N N . ARG A 1 117 ? -18.512 1.103 29.389 1.00 98.06 117 ARG A N 1
ATOM 935 C CA . ARG A 1 117 ? -18.763 1.972 28.221 1.00 98.06 117 ARG A CA 1
ATOM 936 C C . ARG A 1 117 ? -17.665 3.037 28.052 1.00 98.06 117 ARG A C 1
ATOM 938 O O . ARG A 1 117 ? -17.211 3.280 26.933 1.00 98.06 117 ARG A O 1
ATOM 945 N N . LYS A 1 118 ? -17.192 3.635 29.150 1.00 98.38 118 LYS A N 1
ATOM 946 C CA . LYS A 1 118 ? -16.096 4.625 29.198 1.00 98.38 118 LYS A CA 1
ATOM 947 C C . LYS A 1 118 ? -14.746 4.024 28.777 1.00 98.38 118 LYS A C 1
ATOM 949 O O . LYS A 1 118 ? -14.097 4.573 27.884 1.00 98.38 118 LYS A O 1
ATOM 954 N N . TRP A 1 119 ? -14.357 2.878 29.336 1.00 98.31 119 TRP A N 1
ATOM 955 C CA . TRP A 1 119 ? -13.120 2.176 28.975 1.00 98.31 119 TRP A CA 1
ATOM 956 C C . TRP A 1 119 ? -13.162 1.619 27.550 1.00 98.31 119 TRP A C 1
ATOM 958 O O . TRP A 1 119 ? -12.184 1.760 26.817 1.00 98.31 119 TRP A O 1
ATOM 968 N N . ASN A 1 120 ? -14.306 1.100 27.089 1.00 98.38 120 ASN A N 1
ATOM 969 C CA . ASN A 1 120 ? -14.485 0.721 25.685 1.00 98.38 120 ASN A CA 1
ATOM 970 C C . ASN A 1 120 ? -14.311 1.919 24.741 1.00 98.38 120 ASN A C 1
ATOM 972 O O . ASN A 1 120 ? -13.576 1.814 23.762 1.00 98.38 120 ASN A O 1
ATO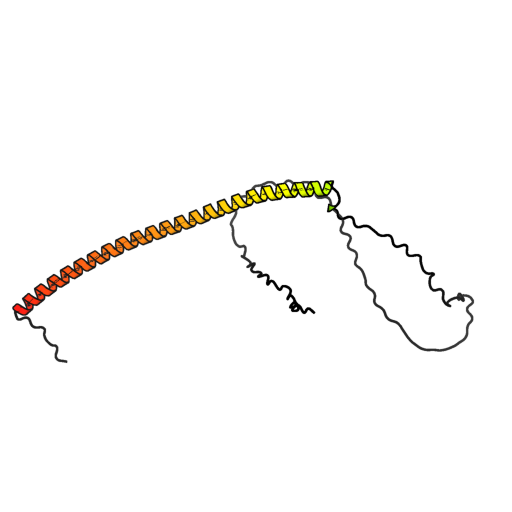M 976 N N . LYS A 1 121 ? -14.900 3.082 25.053 1.00 98.38 121 LYS A N 1
ATOM 977 C CA . LYS A 1 121 ? -14.731 4.309 24.254 1.00 98.38 121 LYS A CA 1
ATOM 978 C C . LYS A 1 121 ? -13.267 4.765 24.169 1.00 98.38 121 LYS A C 1
ATOM 980 O O . LYS A 1 121 ? -12.853 5.264 23.124 1.00 98.38 121 LYS A O 1
ATOM 985 N N . ALA A 1 122 ? -12.475 4.573 25.226 1.00 97.81 122 ALA A N 1
ATOM 986 C CA . ALA A 1 122 ? -11.029 4.807 25.195 1.00 97.81 122 ALA A CA 1
ATOM 987 C C . ALA A 1 122 ? -10.286 3.749 24.349 1.00 97.81 122 ALA A C 1
ATOM 989 O O . ALA A 1 122 ? -9.480 4.102 23.488 1.00 97.81 122 ALA A O 1
ATOM 990 N N . ARG A 1 123 ? -10.608 2.461 24.531 1.00 98.62 123 ARG A N 1
ATOM 991 C CA . ARG A 1 123 ? -10.021 1.327 23.794 1.00 98.62 123 ARG A CA 1
ATOM 992 C C . ARG A 1 123 ? -10.239 1.422 22.282 1.00 98.62 123 ARG A C 1
ATOM 994 O O . ARG A 1 123 ? -9.304 1.169 21.524 1.00 98.62 123 ARG A O 1
ATOM 1001 N N . PHE A 1 124 ? -11.436 1.815 21.841 1.00 98.50 124 PHE A N 1
ATOM 1002 C CA . PHE A 1 124 ? -11.733 2.030 20.422 1.00 98.50 124 PHE A CA 1
ATOM 1003 C C . PHE A 1 124 ? -10.878 3.159 19.834 1.00 98.50 124 PHE A C 1
ATOM 1005 O O . PHE A 1 124 ? -10.167 2.914 18.865 1.00 98.50 124 PHE A O 1
ATOM 1012 N N . LYS A 1 125 ? -10.813 4.335 20.482 1.00 98.25 125 LYS A N 1
ATOM 1013 C CA . LYS A 1 125 ? -9.930 5.438 20.047 1.00 98.25 125 LYS A CA 1
ATOM 1014 C C . LYS A 1 125 ? -8.475 4.995 19.864 1.00 98.25 125 LYS A C 1
ATOM 1016 O O . LYS A 1 125 ? -7.892 5.246 18.815 1.00 98.25 125 LYS A O 1
ATOM 1021 N N . LEU A 1 126 ? -7.908 4.300 20.854 1.00 98.38 126 LEU A N 1
ATOM 1022 C CA . LEU A 1 126 ? -6.529 3.799 20.791 1.00 98.38 126 LEU A CA 1
ATOM 1023 C C . LEU A 1 126 ? -6.331 2.787 19.653 1.00 98.38 126 LEU A C 1
ATOM 1025 O O . LEU A 1 126 ? -5.298 2.795 18.985 1.00 98.38 126 LEU A O 1
ATOM 1029 N N . THR A 1 127 ? -7.334 1.944 19.406 1.00 98.38 127 THR A N 1
ATOM 1030 C CA . THR A 1 127 ? -7.327 0.953 18.325 1.00 98.38 127 THR A CA 1
ATOM 1031 C C . THR A 1 127 ? -7.385 1.625 16.952 1.00 98.38 127 THR A C 1
ATOM 1033 O O . THR A 1 127 ? -6.632 1.245 16.056 1.00 98.38 127 THR A O 1
ATOM 1036 N N . ASP A 1 128 ? -8.222 2.645 16.778 1.00 98.56 128 ASP A N 1
ATOM 1037 C CA . ASP A 1 128 ? -8.375 3.343 15.502 1.00 98.56 128 ASP A CA 1
ATOM 1038 C C . ASP A 1 128 ? -7.195 4.283 15.216 1.00 98.56 128 ASP A C 1
ATOM 1040 O O . ASP A 1 128 ? -6.711 4.331 14.085 1.00 98.56 128 ASP A O 1
ATOM 1044 N N . GLU A 1 129 ? -6.617 4.921 16.239 1.00 98.62 129 GLU A N 1
ATOM 1045 C CA . GLU A 1 129 ? -5.319 5.595 16.122 1.00 98.62 129 GLU A CA 1
ATOM 1046 C C . GLU A 1 129 ? -4.198 4.630 15.716 1.00 98.62 129 GLU A C 1
ATOM 1048 O O . GLU A 1 129 ? -3.366 4.975 14.875 1.00 98.62 129 GLU A O 1
ATOM 1053 N N . LEU A 1 130 ? -4.154 3.425 16.294 1.00 98.62 130 LEU A N 1
ATOM 1054 C CA . LEU A 1 130 ? -3.154 2.410 15.961 1.00 98.62 130 LEU A CA 1
ATOM 1055 C C . LEU A 1 130 ? -3.329 1.896 14.525 1.00 98.62 130 LEU A C 1
ATOM 1057 O O . LEU A 1 130 ? -2.341 1.801 13.793 1.00 98.62 130 LEU A O 1
ATOM 1061 N N . LYS A 1 131 ? -4.569 1.626 14.091 1.00 98.62 131 LYS A N 1
ATOM 1062 C CA . LYS A 1 131 ? -4.896 1.304 12.690 1.00 98.62 131 LYS A CA 1
ATOM 1063 C C . LYS A 1 131 ? -4.454 2.430 11.756 1.00 98.62 131 LYS A C 1
ATOM 1065 O O . LYS A 1 131 ? -3.740 2.163 10.796 1.00 98.62 131 LYS A O 1
ATOM 1070 N N . ALA A 1 132 ? -4.797 3.684 12.059 1.00 98.69 132 ALA A N 1
ATOM 1071 C CA . ALA A 1 132 ? -4.437 4.839 11.238 1.00 98.69 132 ALA A CA 1
ATOM 1072 C C . ALA A 1 132 ? -2.914 5.053 11.154 1.00 98.69 132 ALA A C 1
ATOM 1074 O O . ALA A 1 132 ? -2.394 5.327 10.074 1.00 98.69 132 ALA A O 1
ATOM 1075 N N . LYS A 1 133 ? -2.178 4.883 12.262 1.00 98.69 133 LYS A N 1
ATOM 1076 C CA . LYS A 1 133 ? -0.703 4.953 12.290 1.00 98.69 133 LYS A CA 1
ATOM 1077 C C . LYS A 1 133 ? -0.072 3.824 11.457 1.00 98.69 133 LYS A C 1
ATOM 1079 O O . LYS A 1 133 ? 0.848 4.089 10.685 1.00 98.69 133 LYS A O 1
ATOM 1084 N N . ARG A 1 134 ? -0.596 2.592 11.540 1.00 98.62 134 ARG A N 1
ATOM 1085 C CA . ARG A 1 134 ? -0.157 1.445 10.717 1.00 98.62 134 ARG A CA 1
ATOM 1086 C C . ARG A 1 134 ? -0.444 1.661 9.226 1.00 98.62 134 ARG A C 1
ATOM 1088 O O . ARG A 1 134 ? 0.473 1.540 8.419 1.00 98.62 134 ARG A O 1
ATOM 1095 N N . ALA A 1 135 ? -1.668 2.051 8.871 1.00 98.69 135 ALA A N 1
ATOM 1096 C CA . ALA A 1 135 ? -2.072 2.332 7.493 1.00 98.69 135 ALA A CA 1
ATOM 1097 C C . ALA A 1 135 ? -1.230 3.453 6.859 1.00 98.69 135 ALA A C 1
ATOM 1099 O O . ALA A 1 135 ? -0.722 3.281 5.755 1.00 98.69 135 ALA A O 1
ATOM 1100 N N . LYS A 1 136 ? -0.992 4.559 7.582 1.00 98.62 136 LYS A N 1
ATOM 1101 C CA . LYS A 1 136 ? -0.107 5.644 7.119 1.00 98.62 136 LYS A CA 1
ATOM 1102 C C . LYS A 1 136 ? 1.333 5.176 6.891 1.00 98.62 136 LYS A C 1
ATOM 1104 O O . LYS A 1 136 ? 1.943 5.604 5.917 1.00 98.62 136 LYS A O 1
ATOM 1109 N N . LYS A 1 137 ? 1.870 4.284 7.737 1.00 98.69 137 LYS A N 1
ATOM 1110 C CA . LYS A 1 137 ? 3.210 3.707 7.535 1.00 98.69 137 LYS A CA 1
ATOM 1111 C C . LYS A 1 137 ? 3.279 2.865 6.254 1.00 98.69 137 LYS A C 1
ATOM 1113 O O . LYS A 1 137 ? 4.224 3.037 5.492 1.00 98.69 137 LYS A O 1
ATOM 1118 N N . LEU A 1 138 ? 2.292 1.998 6.005 1.00 98.50 138 LEU A N 1
ATOM 1119 C CA . LEU A 1 138 ? 2.238 1.195 4.775 1.00 98.50 138 LEU A CA 1
ATOM 1120 C C . LEU A 1 138 ? 2.081 2.083 3.533 1.00 98.50 138 LEU A C 1
ATOM 1122 O O . LEU A 1 138 ? 2.840 1.929 2.584 1.00 98.50 138 LEU A O 1
ATOM 1126 N N . ALA A 1 139 ? 1.164 3.054 3.557 1.00 98.44 139 ALA A N 1
ATOM 1127 C CA . ALA A 1 139 ? 0.962 3.980 2.442 1.00 98.44 139 ALA A CA 1
ATOM 1128 C C . ALA A 1 139 ? 2.239 4.773 2.101 1.00 98.44 139 ALA A C 1
ATOM 1130 O O . ALA A 1 139 ? 2.609 4.863 0.936 1.00 98.44 139 ALA A O 1
ATOM 1131 N N . ALA A 1 140 ? 2.961 5.279 3.109 1.00 98.50 140 ALA A N 1
ATOM 1132 C CA . ALA A 1 140 ? 4.233 5.974 2.900 1.00 98.50 140 ALA A CA 1
ATOM 1133 C C . ALA A 1 140 ? 5.354 5.052 2.376 1.00 98.50 140 ALA A C 1
ATOM 1135 O O . ALA A 1 140 ? 6.223 5.506 1.634 1.00 98.50 140 ALA A O 1
ATOM 1136 N N . GLN A 1 141 ? 5.338 3.763 2.738 1.00 98.44 141 GLN A N 1
ATOM 1137 C CA . GLN A 1 141 ? 6.267 2.772 2.192 1.00 98.44 141 GLN A CA 1
ATOM 1138 C C . GLN A 1 141 ? 5.979 2.497 0.709 1.00 98.44 141 GLN A C 1
ATOM 1140 O O . GLN A 1 141 ? 6.899 2.588 -0.100 1.00 98.44 141 GLN A O 1
ATOM 1145 N N . TYR A 1 142 ? 4.718 2.233 0.348 1.00 98.50 142 TYR A N 1
ATOM 1146 C CA . TYR A 1 142 ? 4.322 2.015 -1.047 1.00 98.50 142 TYR A CA 1
ATOM 1147 C C . TYR A 1 142 ? 4.537 3.255 -1.919 1.00 98.50 142 TYR A C 1
ATOM 1149 O O . TYR A 1 142 ? 5.008 3.114 -3.042 1.00 98.50 142 TYR A O 1
ATOM 1157 N N . GLN A 1 143 ? 4.278 4.464 -1.402 1.00 98.44 143 GLN A N 1
ATOM 1158 C CA . GLN A 1 143 ? 4.583 5.703 -2.122 1.00 98.44 143 GLN A CA 1
ATOM 1159 C C . GLN A 1 143 ? 6.077 5.789 -2.451 1.00 98.44 143 GLN A C 1
ATOM 1161 O O . GLN A 1 143 ? 6.430 5.932 -3.613 1.00 98.44 143 GLN A O 1
ATOM 1166 N N . LYS A 1 144 ? 6.961 5.588 -1.463 1.00 98.50 144 LYS A N 1
ATOM 1167 C CA . LYS A 1 144 ? 8.416 5.612 -1.680 1.00 98.50 144 LYS A CA 1
ATOM 1168 C C . LYS A 1 144 ? 8.891 4.554 -2.688 1.00 98.50 144 LYS A C 1
ATOM 1170 O O . LYS A 1 144 ? 9.877 4.768 -3.392 1.00 98.50 144 LYS A O 1
ATOM 1175 N N . GLU A 1 145 ? 8.233 3.399 -2.734 1.00 98.25 145 GLU A N 1
ATOM 1176 C CA . GLU A 1 145 ? 8.540 2.337 -3.695 1.00 98.25 145 GLU A CA 1
ATOM 1177 C C . GLU A 1 145 ? 8.050 2.681 -5.112 1.00 98.25 145 GLU A C 1
ATOM 1179 O O . GLU A 1 145 ? 8.789 2.468 -6.074 1.00 98.25 145 GLU A O 1
ATOM 1184 N N . ALA A 1 146 ? 6.883 3.321 -5.239 1.00 98.50 146 ALA A N 1
ATOM 1185 C CA . ALA A 1 146 ? 6.402 3.897 -6.494 1.00 98.50 146 ALA A CA 1
ATOM 1186 C C . ALA A 1 146 ? 7.303 5.045 -6.986 1.00 98.50 146 ALA A C 1
ATOM 1188 O O . ALA A 1 146 ? 7.700 5.044 -8.145 1.00 98.50 146 ALA A O 1
ATOM 1189 N N . ASP A 1 147 ? 7.721 5.964 -6.110 1.00 98.31 147 ASP A N 1
ATOM 1190 C CA . ASP A 1 147 ? 8.639 7.063 -6.446 1.00 98.31 147 ASP A CA 1
ATOM 1191 C C . ASP A 1 147 ? 9.987 6.530 -6.977 1.00 98.31 147 ASP A C 1
ATOM 1193 O O . ASP A 1 147 ? 10.556 7.064 -7.934 1.00 98.31 147 ASP A O 1
ATOM 1197 N N . LYS A 1 148 ? 10.484 5.430 -6.390 1.00 98.25 148 LYS A N 1
ATOM 1198 C CA . LYS A 1 148 ? 11.679 4.710 -6.863 1.00 98.25 148 LYS A CA 1
ATOM 1199 C C . LYS A 1 148 ? 11.443 4.019 -8.214 1.00 98.25 148 LYS A C 1
ATOM 1201 O O . LYS A 1 148 ? 12.363 3.945 -9.023 1.00 98.25 148 LYS A O 1
ATOM 1206 N N . CYS A 1 149 ? 10.245 3.489 -8.457 1.00 98.00 149 CYS A N 1
ATOM 1207 C CA . CYS A 1 149 ? 9.891 2.875 -9.736 1.00 98.00 149 CYS A CA 1
ATOM 1208 C C . CYS A 1 149 ? 9.806 3.925 -10.853 1.00 98.00 149 CYS A C 1
ATOM 1210 O O . CYS A 1 149 ? 10.421 3.734 -11.897 1.00 98.00 149 CYS A O 1
ATOM 1212 N N . ASN A 1 150 ? 9.145 5.057 -10.592 1.00 97.94 150 ASN A N 1
ATOM 1213 C CA . ASN A 1 150 ? 9.009 6.176 -11.526 1.00 97.94 150 ASN A CA 1
ATOM 1214 C C . ASN A 1 150 ? 10.384 6.739 -11.914 1.00 97.94 150 ASN A C 1
ATOM 1216 O O . ASN A 1 150 ? 10.742 6.712 -13.083 1.00 97.94 150 ASN A O 1
ATOM 1220 N N . SER A 1 151 ? 11.209 7.112 -10.930 1.00 97.50 151 SER A N 1
ATOM 1221 C CA . SER A 1 151 ? 12.572 7.610 -11.192 1.00 97.50 151 SER A CA 1
ATOM 1222 C C . SER A 1 151 ? 13.492 6.581 -11.863 1.00 97.50 151 SER A C 1
ATOM 1224 O O . SER A 1 151 ? 14.426 6.960 -12.564 1.00 97.50 151 SER A O 1
ATOM 1226 N N . GLY A 1 152 ? 13.227 5.280 -11.698 1.00 98.12 152 GLY A N 1
ATOM 1227 C CA . GLY A 1 152 ? 13.855 4.233 -12.504 1.00 98.12 152 GLY A CA 1
ATOM 1228 C C . GLY A 1 152 ? 13.381 4.264 -13.961 1.00 98.12 152 GLY A C 1
ATOM 1229 O O . GLY A 1 152 ? 14.213 4.298 -14.866 1.00 98.12 152 GLY A O 1
ATOM 1230 N N . MET A 1 153 ? 12.063 4.303 -14.180 1.00 98.38 153 MET A N 1
ATOM 1231 C CA . MET A 1 153 ? 11.441 4.379 -15.506 1.00 98.38 153 MET A CA 1
ATOM 1232 C C . MET A 1 153 ? 11.947 5.587 -16.299 1.00 98.38 153 MET A C 1
ATOM 1234 O O . MET A 1 153 ? 12.391 5.409 -17.427 1.00 98.38 153 MET A O 1
ATOM 1238 N N . ASP A 1 154 ? 11.975 6.776 -15.691 1.00 97.50 154 ASP A N 1
ATOM 1239 C CA . ASP A 1 154 ? 12.442 8.014 -16.328 1.00 97.50 154 ASP A CA 1
ATOM 1240 C C . ASP A 1 154 ? 13.859 7.846 -16.920 1.00 97.50 154 ASP A C 1
ATOM 1242 O O . ASP A 1 154 ? 14.115 8.226 -18.063 1.00 97.50 154 ASP A O 1
ATOM 1246 N N . THR A 1 155 ? 14.772 7.190 -16.189 1.00 97.88 155 THR A N 1
ATOM 1247 C CA . THR A 1 155 ? 16.140 6.914 -16.680 1.00 97.88 155 THR A CA 1
ATOM 1248 C C . THR A 1 155 ? 16.210 5.825 -17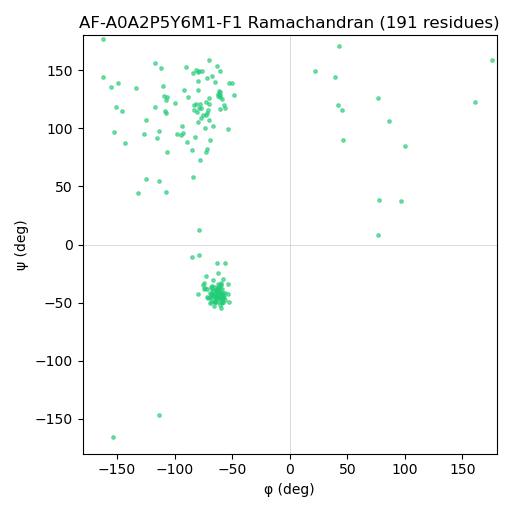.754 1.00 97.88 155 THR A C 1
ATOM 1250 O O . THR A 1 155 ? 17.119 5.843 -18.587 1.00 97.88 155 THR A O 1
ATOM 1253 N N . CYS A 1 156 ? 15.268 4.877 -17.768 1.00 98.00 156 CYS A N 1
ATOM 1254 C CA . CYS A 1 156 ? 15.158 3.882 -18.835 1.00 98.00 156 CYS A CA 1
ATOM 1255 C C . CYS A 1 156 ? 14.598 4.497 -20.125 1.00 98.00 156 CYS A C 1
ATOM 1257 O O . CYS A 1 156 ? 15.073 4.157 -21.208 1.00 98.00 156 CYS A O 1
ATOM 1259 N N . GLU A 1 157 ? 13.644 5.421 -20.013 1.00 98.44 157 GLU A N 1
ATOM 1260 C CA . GLU A 1 157 ? 13.071 6.150 -21.144 1.00 98.44 157 GLU A CA 1
ATOM 1261 C C . GLU A 1 157 ? 14.085 7.131 -21.759 1.00 98.44 157 GLU A C 1
ATOM 1263 O O . GLU A 1 157 ? 14.293 7.077 -22.969 1.00 98.44 157 GLU A O 1
ATOM 1268 N N . GLU A 1 158 ? 14.830 7.914 -20.962 1.00 98.19 158 GLU A N 1
ATOM 1269 C CA . GLU A 1 158 ? 15.927 8.762 -21.481 1.00 98.19 158 GLU A CA 1
ATOM 1270 C C . GLU A 1 158 ? 16.971 7.922 -22.249 1.00 98.19 158 GLU A C 1
ATOM 1272 O O . GLU A 1 158 ? 17.436 8.296 -23.331 1.00 98.19 158 GLU A O 1
ATOM 1277 N N . ALA A 1 159 ? 17.319 6.743 -21.721 1.00 98.44 159 ALA A N 1
ATOM 1278 C CA . ALA A 1 159 ? 18.241 5.822 -22.378 1.00 98.44 159 ALA A CA 1
ATOM 1279 C C . ALA A 1 159 ? 17.668 5.224 -23.679 1.00 98.44 159 ALA A C 1
ATOM 1281 O O . ALA A 1 159 ? 18.423 5.038 -24.638 1.00 98.44 159 ALA A O 1
ATOM 1282 N N . ARG A 1 160 ? 16.355 4.950 -23.734 1.00 98.62 160 ARG A N 1
ATOM 1283 C CA . ARG A 1 160 ? 15.650 4.484 -24.940 1.00 98.62 160 ARG A CA 1
ATOM 1284 C C . ARG A 1 160 ? 15.644 5.565 -26.019 1.00 98.62 160 ARG A C 1
ATOM 1286 O O . ARG A 1 160 ? 16.095 5.300 -27.130 1.00 98.62 160 ARG A O 1
ATOM 1293 N N . GLU A 1 161 ? 15.197 6.776 -25.696 1.00 98.62 161 GLU A N 1
ATOM 1294 C CA . GLU A 1 161 ? 15.106 7.888 -26.651 1.00 98.62 161 GLU A CA 1
ATOM 1295 C C . GLU A 1 161 ? 16.474 8.211 -27.260 1.00 98.62 161 GLU A C 1
ATOM 1297 O O . GLU A 1 161 ? 16.620 8.283 -28.480 1.00 98.62 161 GLU A O 1
ATOM 1302 N N . LYS A 1 162 ? 17.520 8.265 -26.432 1.00 98.50 162 LYS A N 1
ATOM 1303 C CA . LYS A 1 162 ? 18.903 8.469 -26.880 1.00 98.50 162 LYS A CA 1
ATOM 1304 C C . LYS A 1 162 ? 19.428 7.350 -27.789 1.00 98.50 162 LYS A C 1
ATOM 1306 O O . LYS A 1 162 ? 20.223 7.612 -28.696 1.00 98.50 162 LYS A O 1
ATOM 1311 N N . ALA A 1 163 ? 19.007 6.104 -27.566 1.00 98.50 163 ALA A N 1
ATOM 1312 C CA . ALA A 1 163 ? 19.346 4.983 -28.441 1.00 98.50 163 ALA A CA 1
ATOM 1313 C C . ALA A 1 163 ? 18.593 5.056 -29.782 1.00 98.50 163 ALA A C 1
ATOM 1315 O O . ALA A 1 163 ? 19.183 4.788 -30.830 1.00 98.50 163 ALA A O 1
ATOM 1316 N N . GLU A 1 164 ? 17.325 5.473 -29.772 1.00 98.56 164 GLU A N 1
ATOM 1317 C CA . GLU A 1 164 ? 16.514 5.694 -30.974 1.00 98.56 164 GLU A CA 1
ATOM 1318 C C . GLU A 1 164 ? 17.032 6.873 -31.817 1.00 98.56 164 GLU A C 1
ATOM 1320 O O . GLU A 1 164 ? 17.119 6.757 -33.042 1.00 98.56 164 GLU A O 1
ATOM 1325 N N . GLU A 1 165 ? 17.471 7.971 -31.193 1.00 98.50 165 GLU A N 1
ATOM 1326 C CA . GLU A 1 165 ? 18.162 9.072 -31.876 1.00 98.50 165 GLU A CA 1
ATOM 1327 C C . GLU A 1 165 ? 19.459 8.602 -32.550 1.00 98.50 165 GLU A C 1
ATOM 1329 O O . GLU A 1 165 ? 19.685 8.886 -33.732 1.00 98.50 165 GLU A O 1
ATOM 1334 N N . ALA A 1 166 ? 20.296 7.850 -31.827 1.00 98.50 166 ALA A N 1
ATOM 1335 C CA . ALA A 1 166 ? 21.552 7.316 -32.349 1.00 98.50 166 ALA A CA 1
ATOM 1336 C C . ALA A 1 166 ? 21.322 6.344 -33.521 1.00 98.50 166 ALA A C 1
ATOM 1338 O O . ALA A 1 166 ? 22.002 6.443 -34.547 1.00 98.50 166 ALA A O 1
ATOM 1339 N N . LEU A 1 167 ? 20.321 5.463 -33.414 1.00 98.50 167 LEU A N 1
ATOM 1340 C CA . LEU A 1 167 ? 19.899 4.567 -34.491 1.00 98.50 167 LEU A CA 1
ATOM 1341 C C . LEU A 1 167 ? 19.393 5.363 -35.705 1.00 98.50 167 LEU A C 1
ATOM 1343 O O . LEU A 1 167 ? 19.813 5.110 -36.833 1.00 98.50 167 LEU A O 1
ATOM 1347 N N . SER A 1 168 ? 18.552 6.376 -35.483 1.00 98.38 168 SER A N 1
ATOM 1348 C CA . SER A 1 168 ? 18.038 7.264 -36.532 1.00 98.38 168 SER A CA 1
ATOM 1349 C C . SER A 1 168 ? 19.168 8.000 -37.264 1.00 98.38 168 SER A C 1
ATOM 1351 O O . SER A 1 168 ? 19.147 8.112 -38.492 1.00 98.38 168 SER A O 1
ATOM 1353 N N . ALA A 1 169 ? 20.179 8.480 -36.533 1.00 98.31 169 ALA A N 1
ATOM 1354 C CA . ALA A 1 169 ? 21.371 9.104 -37.100 1.00 98.31 169 ALA A CA 1
ATOM 1355 C C . ALA A 1 169 ? 22.217 8.105 -37.910 1.00 98.31 169 ALA A C 1
ATOM 1357 O O . ALA A 1 169 ? 22.614 8.419 -39.035 1.00 98.31 169 ALA A O 1
ATOM 1358 N N . GLN A 1 170 ? 22.431 6.888 -37.395 1.00 98.50 170 GLN A N 1
ATOM 1359 C CA . GLN A 1 170 ? 23.126 5.823 -38.120 1.00 98.50 170 GLN A CA 1
ATOM 1360 C C . GLN A 1 170 ? 22.400 5.474 -39.425 1.00 98.50 170 GLN A C 1
ATOM 1362 O O . GLN A 1 170 ? 23.029 5.471 -40.480 1.00 98.50 170 GLN A O 1
ATOM 1367 N N . MET A 1 171 ? 21.085 5.237 -39.387 1.00 98.50 171 MET A N 1
ATOM 1368 C CA . MET A 1 171 ? 20.289 4.885 -40.569 1.00 98.50 171 MET A CA 1
ATOM 1369 C C . MET A 1 171 ? 20.378 5.958 -41.665 1.00 98.50 171 MET A C 1
ATOM 1371 O O . MET A 1 171 ? 20.553 5.623 -42.837 1.00 98.50 171 MET A O 1
ATOM 1375 N N . LYS A 1 172 ? 20.334 7.247 -41.294 1.00 98.50 172 LYS A N 1
ATOM 1376 C CA . LYS A 1 172 ? 20.523 8.373 -42.229 1.00 98.50 172 LYS A CA 1
ATOM 1377 C C . LYS A 1 172 ? 21.911 8.341 -42.880 1.00 98.50 172 LYS A C 1
ATOM 1379 O O . LYS A 1 172 ? 22.015 8.487 -44.096 1.00 98.50 172 LYS A O 1
ATOM 1384 N N . LEU A 1 173 ? 22.970 8.109 -42.100 1.00 98.38 173 LEU A N 1
ATOM 1385 C CA . LEU A 1 173 ? 24.338 7.992 -42.618 1.00 98.38 173 LEU A CA 1
ATOM 1386 C C . LEU A 1 173 ? 24.504 6.766 -43.530 1.00 98.38 173 LEU A C 1
ATOM 1388 O O . LEU A 1 173 ? 25.077 6.889 -44.611 1.00 98.38 173 LEU A O 1
ATOM 1392 N N . THR A 1 174 ? 23.971 5.606 -43.142 1.00 97.88 174 THR A N 1
ATOM 1393 C CA . THR A 1 174 ? 24.000 4.379 -43.950 1.00 97.88 174 THR A CA 1
ATOM 1394 C C . THR A 1 174 ? 23.282 4.569 -45.287 1.00 97.88 174 THR A C 1
ATOM 1396 O O . THR A 1 174 ? 23.848 4.212 -46.316 1.00 97.88 174 THR A O 1
ATOM 1399 N N . ALA A 1 175 ? 22.105 5.205 -45.308 1.00 97.94 175 ALA A N 1
ATOM 1400 C CA . ALA A 1 175 ? 21.381 5.500 -46.547 1.00 97.94 175 ALA A CA 1
ATOM 1401 C C . ALA A 1 175 ? 22.168 6.442 -47.484 1.00 97.94 175 ALA A C 1
ATOM 1403 O O . ALA A 1 175 ? 22.215 6.222 -48.695 1.00 97.94 175 ALA A O 1
ATOM 1404 N N . ILE A 1 176 ? 22.847 7.460 -46.939 1.00 98.00 176 ILE A N 1
ATOM 1405 C CA . ILE A 1 176 ? 23.736 8.342 -47.719 1.00 98.00 176 ILE A CA 1
ATOM 1406 C C . ILE A 1 176 ? 24.902 7.542 -48.322 1.00 98.00 176 ILE A C 1
ATOM 1408 O O . ILE A 1 176 ? 25.204 7.688 -49.509 1.00 98.00 176 ILE A O 1
ATOM 1412 N N . TRP A 1 177 ? 25.537 6.662 -47.541 1.00 97.44 177 TRP A N 1
ATOM 1413 C CA . TRP A 1 177 ? 26.619 5.805 -48.034 1.00 97.44 177 TRP A CA 1
ATOM 1414 C C . TRP A 1 177 ? 26.152 4.789 -49.083 1.00 97.44 177 TRP A C 1
ATOM 1416 O O . TRP A 1 177 ? 26.872 4.570 -50.056 1.00 97.44 177 TRP A O 1
ATOM 1426 N N . GLU A 1 178 ? 24.949 4.227 -48.948 1.00 96.19 178 GLU A N 1
ATOM 1427 C CA . GLU A 1 178 ? 24.342 3.345 -49.951 1.00 96.19 178 GLU A CA 1
ATOM 1428 C C . GLU A 1 178 ? 24.132 4.080 -51.284 1.00 96.19 178 GLU A C 1
ATOM 1430 O O . GLU A 1 178 ? 24.514 3.566 -52.337 1.00 96.19 178 GLU A O 1
ATOM 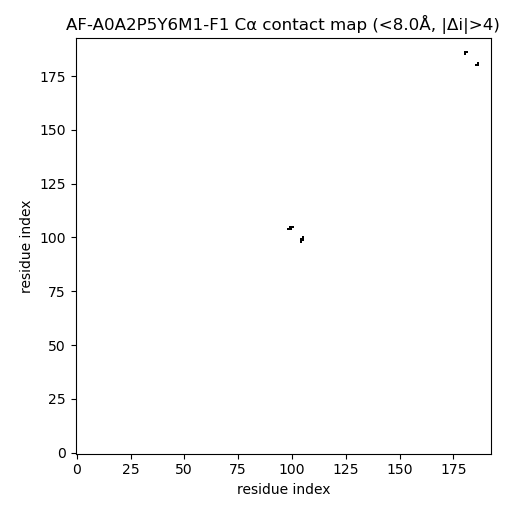1435 N N . ILE A 1 179 ? 23.607 5.312 -51.253 1.00 96.50 179 ILE A N 1
ATOM 1436 C CA . ILE A 1 179 ? 23.446 6.154 -52.451 1.00 96.50 179 ILE A CA 1
ATOM 1437 C C . ILE A 1 179 ? 24.805 6.416 -53.116 1.00 96.50 179 ILE A C 1
ATOM 1439 O O . ILE A 1 179 ? 24.937 6.238 -54.328 1.00 96.50 179 ILE A O 1
ATOM 1443 N N . ILE A 1 180 ? 25.837 6.771 -52.342 1.00 96.81 180 ILE A N 1
ATOM 1444 C CA . ILE A 1 180 ? 27.198 7.006 -52.857 1.00 96.81 180 ILE A CA 1
ATOM 1445 C C . ILE A 1 180 ? 27.804 5.720 -53.448 1.00 96.81 180 ILE A C 1
ATOM 1447 O O . ILE A 1 180 ? 28.469 5.772 -54.485 1.00 96.81 180 ILE A O 1
ATOM 1451 N N . ALA A 1 181 ? 27.574 4.560 -52.828 1.00 95.94 181 ALA A N 1
ATOM 1452 C CA . ALA A 1 181 ? 28.036 3.268 -53.334 1.00 95.94 181 ALA A CA 1
ATOM 1453 C C . ALA A 1 181 ? 27.346 2.911 -54.663 1.00 95.94 181 ALA A C 1
ATOM 1455 O O . ALA A 1 181 ? 28.027 2.619 -55.651 1.00 95.94 181 ALA A O 1
ATOM 1456 N N . ARG A 1 182 ? 26.012 3.034 -54.723 1.00 94.56 182 ARG A N 1
ATOM 1457 C CA . ARG A 1 182 ? 25.196 2.825 -55.932 1.00 94.56 182 ARG A CA 1
ATOM 1458 C C . ARG A 1 182 ? 25.639 3.751 -57.075 1.00 94.56 182 ARG A C 1
ATOM 1460 O O . ARG A 1 182 ? 25.829 3.279 -58.193 1.00 94.56 182 ARG A O 1
ATOM 1467 N N . GLN A 1 183 ? 25.885 5.036 -56.796 1.00 95.06 183 GLN A N 1
ATOM 1468 C CA . GLN A 1 183 ? 26.424 6.005 -57.768 1.00 95.06 183 GLN A CA 1
ATOM 1469 C C . GLN A 1 183 ? 27.822 5.628 -58.279 1.00 95.06 183 GLN A C 1
ATOM 1471 O O . GLN A 1 183 ? 28.115 5.809 -59.458 1.00 95.06 183 GLN A O 1
ATOM 1476 N N . LYS A 1 184 ? 28.676 5.056 -57.423 1.00 95.50 184 LYS A N 1
ATOM 1477 C CA . LYS A 1 184 ? 30.001 4.526 -57.794 1.00 95.50 184 LYS A CA 1
ATOM 1478 C C . LYS A 1 184 ? 29.945 3.145 -58.469 1.00 95.50 184 LYS A C 1
ATOM 1480 O O . LYS A 1 184 ? 30.977 2.492 -58.593 1.00 95.50 184 LYS A O 1
ATOM 1485 N N . GLY A 1 185 ? 28.763 2.683 -58.883 1.00 93.75 185 GLY A N 1
ATOM 1486 C CA . GLY A 1 185 ? 28.573 1.411 -59.584 1.00 93.75 185 GLY A CA 1
ATOM 1487 C C . GLY A 1 185 ? 28.642 0.166 -58.696 1.00 93.75 185 GLY A C 1
ATOM 1488 O O . GLY A 1 185 ? 28.617 -0.945 -59.225 1.00 93.75 185 GLY A O 1
ATOM 1489 N N . TRP A 1 186 ? 28.700 0.312 -57.367 1.00 92.94 186 TRP A N 1
ATOM 1490 C CA . TRP A 1 186 ? 28.680 -0.835 -56.461 1.00 92.94 186 TRP A CA 1
ATOM 1491 C C . TRP A 1 186 ? 27.282 -1.449 -56.474 1.00 92.94 186 TRP A C 1
ATOM 1493 O O . TRP A 1 186 ? 26.285 -0.822 -56.108 1.00 92.94 186 TRP A O 1
ATOM 1503 N N . ARG A 1 187 ? 27.223 -2.691 -56.946 1.00 86.81 187 ARG A N 1
ATOM 1504 C CA . ARG A 1 187 ? 26.020 -3.513 -57.026 1.00 86.81 187 ARG A CA 1
ATOM 1505 C C . ARG A 1 187 ? 26.153 -4.635 -56.013 1.00 86.81 187 ARG A C 1
ATOM 1507 O O . ARG A 1 187 ? 27.210 -5.255 -55.907 1.00 86.81 187 ARG A O 1
ATOM 1514 N N . GLU A 1 188 ? 25.073 -4.893 -55.293 1.00 82.31 188 GLU A N 1
ATOM 1515 C CA . GLU A 1 188 ? 24.962 -6.088 -54.472 1.00 82.31 188 GLU A CA 1
ATOM 1516 C C . GLU A 1 188 ? 25.080 -7.318 -55.378 1.00 82.31 188 GLU A C 1
ATOM 1518 O O . GLU A 1 188 ? 24.466 -7.375 -56.450 1.00 82.31 188 GLU A O 1
ATOM 1523 N N . LYS A 1 189 ? 25.930 -8.271 -54.987 1.00 80.19 189 LYS A N 1
ATOM 1524 C CA . LYS A 1 189 ? 26.033 -9.543 -55.695 1.00 80.19 189 LYS A CA 1
ATOM 1525 C C . LYS A 1 189 ? 24.813 -10.361 -55.308 1.00 80.19 189 LYS A C 1
ATOM 1527 O O . LYS A 1 189 ? 24.723 -10.797 -54.164 1.00 80.19 189 LYS A O 1
ATOM 1532 N N . VAL A 1 190 ? 23.909 -10.574 -56.260 1.00 70.44 190 VAL A N 1
ATOM 1533 C CA . VAL A 1 190 ? 22.910 -11.635 -56.130 1.00 70.44 190 VAL A CA 1
ATOM 1534 C C . VAL A 1 190 ? 23.690 -12.932 -55.933 1.00 70.44 190 VAL A C 1
ATOM 1536 O O . VAL A 1 190 ? 24.542 -13.272 -56.754 1.00 70.44 190 VAL A O 1
ATOM 1539 N N . ALA A 1 191 ? 23.468 -13.598 -54.805 1.00 63.59 191 ALA A N 1
ATOM 1540 C CA . ALA A 1 191 ? 23.876 -14.980 -54.652 1.00 63.59 191 ALA A CA 1
ATOM 1541 C C . ALA A 1 191 ? 22.846 -15.809 -55.418 1.00 63.59 191 ALA A C 1
ATOM 1543 O O . ALA A 1 191 ? 21.689 -15.870 -55.002 1.00 63.59 191 ALA A O 1
ATOM 1544 N N . ASP A 1 192 ? 23.247 -16.371 -56.556 1.00 57.59 192 ASP A N 1
ATOM 1545 C CA . ASP A 1 192 ? 22.423 -17.343 -57.269 1.00 57.59 192 ASP A CA 1
ATOM 1546 C C . ASP A 1 192 ? 22.228 -18.573 -56.359 1.00 57.59 192 ASP A C 1
ATOM 1548 O O . ASP A 1 192 ? 23.198 -19.077 -55.781 1.00 57.59 192 ASP A O 1
ATOM 1552 N N . VAL A 1 193 ? 20.968 -18.992 -56.191 1.00 58.31 193 VAL A N 1
ATOM 1553 C CA . VAL A 1 193 ? 20.507 -20.068 -55.288 1.00 58.31 193 VAL A CA 1
ATOM 1554 C C . VAL A 1 193 ? 20.176 -21.323 -56.086 1.00 58.31 193 VAL A C 1
ATOM 1556 O O . VAL A 1 193 ? 19.450 -21.177 -57.095 1.00 58.31 193 VAL A O 1
#

Secondary structure (DSSP, 8-state):
---PPPPPPP--------------------------------------------------------------TT--S--S--PPP-------------GGGSHHHHHHHHHHHHHHHHHHHHHHHHHHHHHHHHHHHHHHHHHHHHHHHHHHHHHHHHHHHHHHHHHHHHHHHHHHHHHHHHHTT--------

Radius of gyration: 49.79 Å; Cα contacts (8 Å, |Δi|>4): 7; chains: 1; bounding box: 99×88×126 Å

Mean predicted aligned error: 21.5 Å

Sequence (193 aa):
MGSSPAPLPSNDSVEVVDSDLAQLSIDKVTEVDKSFLHENGKLDKDPVYNNPIEVDSHSEEPDKEEENGAFDPHFPKDVVNEWPTPKQIHSFHFIRYRFYEDPAIKAKLDQADKEIRKWNKARFKLTDELKAKRAKKLAAQYQKEADKCNSGMDTCEEAREKAEEALSAQMKLTAIWEIIARQKGWREKVADV

pLDDT: mean 70.26, std 26.32, range [27.77, 98.69]

InterPro domains:
  IPR010471 Protein of unknown function DUF1068 [PF06364] (133-188)

Solvent-accessible surface area (backbone atoms only — not comparable to full-atom values): 13452 Å² total; per-residue (Å²): 135,88,82,78,87,79,86,77,86,83,82,78,88,84,83,83,78,85,79,86,77,79,85,79,82,90,78,87,84,82,82,85,85,93,82,81,89,87,82,88,81,81,86,84,86,83,85,85,88,82,77,89,82,87,83,87,81,89,89,81,86,89,85,82,88,86,92,87,93,80,88,70,92,87,63,86,93,76,90,81,78,85,68,81,72,85,72,84,80,76,83,80,79,82,79,80,74,58,76,71,75,41,69,72,50,39,54,51,49,60,49,52,50,52,50,52,55,53,53,48,58,51,52,50,52,56,50,52,51,49,50,51,54,52,51,52,52,52,54,55,50,52,48,54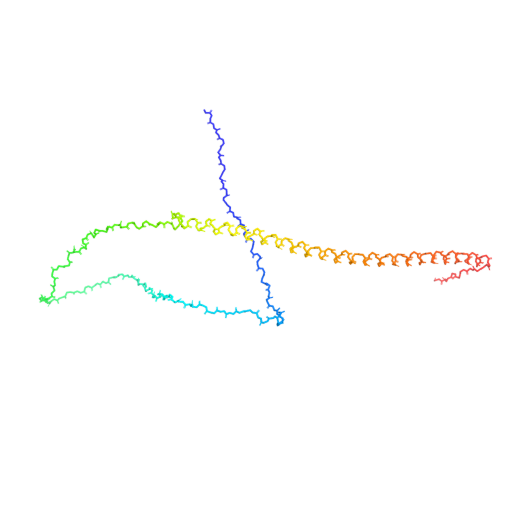,51,48,55,53,49,49,62,48,48,55,56,52,49,55,53,47,52,55,49,51,52,51,49,54,52,48,53,55,52,50,53,52,51,50,52,54,37,47,75,72,67,55,68,85,78,80,77,87,130

Organism: Gossypium barbadense (NCBI:txid3634)